Protein AF-A0AAE0TFK1-F1 (afdb_monomer)

Foldseek 3Di:
DDDDDDDDDDDDDDDDDDDDDDDDDDDDDDDDDDDDDDDDDDDPPPPVPDPPPPPCPPPQPLLNPQDQDDADAAPDPVLRVLLVVLSVLLRVLSVLLVLLVVLVVQLQVLCCVVVVNDRALLVSLVVLVLQQAQFAWDWDDPDPQAIAIDGDLVSSCVGGPDHSCSNVVSSVSLRSSRVSLSVLLVSLVVSLVSLVVVLVCLVVLLVVLVVVPDPDVSSVVSNVSSVVSSVVSVVSNVSSVVSNVVSSVVSVSSVVSNCVSPPDSD

Organism: NCBI:txid2493646

Mean predicted aligned error: 14.02 Å

Secondary structure (DSSP, 8-state):
----------------------------------------------TT--PPP--------TTTT-----PPP-SSHHHHHHHHHHHHHHHHHHHHHHHHHHHHHHHHHTTTTTTTT---HHHHHHHHHHHHTT--EEEEEEETTEEEEEE-HHHHHHH-SS-THHHHHHHHHHHHHHHHHHHHHHHHHHHHHHHHHHHHTHHHHHHHHHHTT--THHHHHHHHHHHHHHHHHHHHHHHHHHHHHHHHHHHHHHHHHHGGGSS---

pLDDT: mean 79.23, std 23.72, range [29.97, 97.44]

Nearest PDB structures (foldseek):
  3tul-assembly5_A  TM=5.688E-01  e=9.655E+00  Salmonella enterica subsp. enterica serovar Typhimurium
  6ixg-assembly2_B  TM=2.778E-01  e=2.367E+00  Homo sapiens
  5yew-assembly1_A  TM=3.277E-01  e=7.577E+00  Homo sapiens

Solvent-accessible surface area (backbone atoms only — not comparable to full-atom values): 15892 Å² total; per-residue (Å²): 134,87,80,92,84,90,85,83,89,85,89,81,88,86,88,84,82,90,79,88,84,85,81,80,91,77,90,84,84,89,83,85,86,81,89,85,82,93,79,81,89,78,83,86,75,63,87,78,74,71,69,72,79,82,73,74,69,71,81,62,50,84,70,70,71,62,69,76,67,84,68,60,78,34,88,48,65,71,62,29,48,53,48,49,55,51,35,49,56,50,33,52,48,53,51,42,51,51,49,26,54,48,26,49,46,55,37,29,59,74,34,20,79,84,40,77,71,58,50,44,66,50,58,49,38,54,54,47,52,63,37,30,28,63,18,64,49,47,58,43,76,81,50,99,60,34,54,45,70,48,66,52,72,66,49,34,58,75,33,30,69,53,64,45,65,80,45,52,52,49,50,48,26,49,42,51,23,34,46,33,41,24,51,45,64,62,44,42,61,57,54,45,52,53,49,50,54,53,58,73,39,47,71,57,56,54,49,52,53,68,68,62,72,47,66,70,68,55,36,56,50,30,49,50,26,50,55,51,40,47,52,50,50,58,51,48,44,57,44,42,55,49,52,42,54,53,41,53,52,49,49,50,53,54,52,63,31,50,47,78,37,52,93,42,83,74

Structure (mmCIF, N/CA/C/O backbone):
data_AF-A0AAE0TFK1-F1
#
_entry.id   AF-A0AAE0TFK1-F1
#
loop_
_atom_site.group_PDB
_atom_site.id
_atom_site.type_symbol
_atom_site.label_atom_id
_atom_site.label_alt_id
_atom_site.label_comp_id
_atom_site.label_asym_id
_atom_site.label_entity_id
_atom_site.label_seq_id
_atom_site.pdbx_PDB_ins_code
_atom_site.Cartn_x
_atom_site.Cartn_y
_atom_site.Cartn_z
_atom_site.occupancy
_atom_site.B_iso_or_equiv
_atom_site.auth_seq_id
_atom_site.auth_comp_id
_atom_site.auth_asym_id
_atom_site.auth_atom_id
_atom_site.pdbx_PDB_model_num
ATOM 1 N N . MET A 1 1 ? -29.729 -45.967 12.773 1.00 38.25 1 MET A N 1
ATOM 2 C CA . MET A 1 1 ? -29.702 -47.264 12.061 1.00 38.25 1 MET A CA 1
ATOM 3 C C . MET A 1 1 ? -28.718 -47.065 10.914 1.00 38.25 1 MET A C 1
ATOM 5 O O . MET A 1 1 ? -29.015 -46.256 10.053 1.00 38.25 1 MET A O 1
ATOM 9 N N . GLY A 1 2 ? -27.437 -47.431 11.036 1.00 33.88 2 GLY A N 1
ATOM 10 C CA . GLY A 1 2 ? -26.919 -48.812 11.047 1.00 33.88 2 GLY A CA 1
ATOM 11 C C . GLY A 1 2 ? -26.944 -49.340 9.602 1.00 33.88 2 GLY A C 1
ATOM 12 O O . GLY A 1 2 ? -27.994 -49.252 8.986 1.00 33.88 2 GLY A O 1
ATOM 13 N N . ASN A 1 3 ? -25.899 -49.874 8.972 1.00 37.75 3 ASN A N 1
ATOM 14 C CA . ASN A 1 3 ? -24.582 -50.321 9.415 1.00 37.75 3 ASN A CA 1
ATOM 15 C C . ASN A 1 3 ? -23.734 -50.616 8.144 1.00 37.75 3 ASN A C 1
ATOM 17 O O . ASN A 1 3 ? -24.267 -51.158 7.185 1.00 37.75 3 ASN A O 1
ATOM 21 N N . THR A 1 4 ? -22.450 -50.235 8.159 1.00 38.69 4 THR A N 1
ATOM 22 C CA . THR A 1 4 ? -21.237 -51.043 7.845 1.00 38.69 4 THR A CA 1
ATOM 23 C C . THR A 1 4 ? -21.201 -52.092 6.714 1.00 38.69 4 THR A C 1
ATOM 25 O O . THR A 1 4 ? -22.021 -53.002 6.691 1.00 38.69 4 THR A O 1
ATOM 28 N N . CYS A 1 5 ? -20.107 -52.075 5.927 1.00 35.56 5 CYS A N 1
ATOM 29 C CA . CYS A 1 5 ? -19.027 -53.102 5.839 1.00 35.56 5 CYS A CA 1
ATOM 30 C C . CYS A 1 5 ? -18.206 -52.860 4.546 1.00 35.56 5 CYS A C 1
ATOM 32 O O . CYS A 1 5 ? -18.789 -52.728 3.479 1.00 35.56 5 CYS A O 1
ATOM 34 N N . CYS A 1 6 ? -16.900 -52.563 4.573 1.00 34.06 6 CYS A N 1
ATOM 35 C CA . CYS A 1 6 ? -15.733 -53.372 4.971 1.00 34.06 6 CYS A CA 1
ATOM 36 C C . CYS A 1 6 ? -15.408 -54.506 3.975 1.00 34.06 6 CYS A C 1
ATOM 38 O O . CYS A 1 6 ? -16.242 -55.370 3.730 1.00 34.06 6 CYS A O 1
ATOM 40 N N . GLY A 1 7 ? -14.178 -54.496 3.444 1.00 30.52 7 GLY A N 1
ATOM 41 C CA . GLY A 1 7 ? -13.640 -55.517 2.542 1.00 30.52 7 GLY A CA 1
ATOM 42 C C . GLY A 1 7 ? -12.218 -55.193 2.074 1.00 30.52 7 GLY A C 1
ATOM 43 O O . GLY A 1 7 ? -12.017 -54.767 0.943 1.00 30.52 7 GLY A O 1
ATOM 44 N N . CYS A 1 8 ? -11.248 -55.348 2.978 1.00 33.56 8 CYS A N 1
ATOM 45 C CA . CYS A 1 8 ? -9.808 -55.342 2.707 1.00 33.56 8 CYS A CA 1
ATOM 46 C C . CYS A 1 8 ? -9.316 -56.691 2.130 1.00 33.56 8 CYS A C 1
ATOM 48 O O . CYS A 1 8 ? -10.002 -57.699 2.289 1.00 33.56 8 CYS A O 1
ATOM 50 N N . LEU A 1 9 ? -8.039 -56.681 1.691 1.00 35.16 9 LEU A N 1
ATOM 51 C CA . LEU A 1 9 ? -7.057 -57.790 1.555 1.00 35.16 9 LEU A CA 1
ATOM 52 C C . LEU A 1 9 ? -6.963 -58.449 0.154 1.00 35.16 9 LEU A C 1
ATOM 54 O O . LEU A 1 9 ? -7.991 -58.684 -0.458 1.00 35.16 9 LEU A O 1
ATOM 58 N N . ILE A 1 10 ? -5.814 -58.835 -0.436 1.00 35.31 10 ILE A N 1
ATOM 59 C CA . ILE A 1 10 ? -4.364 -58.890 -0.109 1.00 35.31 10 ILE A CA 1
ATOM 60 C C . ILE A 1 10 ? -3.603 -59.289 -1.413 1.00 35.31 10 ILE A C 1
ATOM 62 O O . ILE A 1 10 ? -4.163 -60.034 -2.211 1.00 35.31 10 ILE A O 1
ATOM 66 N N . GLY A 1 11 ? -2.311 -58.918 -1.537 1.00 29.97 11 GLY A N 1
ATOM 67 C CA . GLY A 1 11 ? -1.252 -59.656 -2.281 1.00 29.97 11 GLY A CA 1
ATOM 68 C C . GLY A 1 11 ? -0.776 -59.007 -3.598 1.00 29.97 11 GLY A C 1
ATOM 69 O O . GLY A 1 11 ? -1.609 -58.557 -4.366 1.00 29.97 11 GLY A O 1
ATOM 70 N N . GLU A 1 12 ? 0.510 -58.887 -3.955 1.00 33.66 12 GLU A N 1
ATOM 71 C CA . GLU A 1 12 ? 1.764 -59.459 -3.444 1.00 33.66 12 GLU A CA 1
ATOM 72 C C . GLU A 1 12 ? 2.986 -58.545 -3.717 1.00 33.66 12 GLU A C 1
ATOM 74 O O . GLU A 1 12 ? 2.969 -57.654 -4.559 1.00 33.66 12 GLU A O 1
ATOM 79 N N . LYS A 1 13 ? 4.015 -58.830 -2.914 1.00 33.25 13 LYS A N 1
ATOM 80 C CA . LYS A 1 13 ? 5.445 -58.480 -2.887 1.00 33.25 13 LYS A CA 1
ATOM 81 C C . LYS A 1 13 ? 6.114 -58.022 -4.194 1.00 33.25 13 LYS A C 1
ATOM 83 O O . LYS A 1 13 ? 5.992 -58.691 -5.204 1.00 33.25 13 LYS A O 1
ATOM 88 N N . ASP A 1 14 ? 7.004 -57.033 -4.064 1.00 32.94 14 ASP A N 1
ATOM 89 C CA . ASP A 1 14 ? 8.417 -57.227 -4.418 1.00 32.94 14 ASP A CA 1
ATOM 90 C C . ASP A 1 14 ? 9.341 -56.325 -3.588 1.00 32.94 14 ASP A C 1
ATOM 92 O O . ASP A 1 14 ? 9.108 -55.136 -3.373 1.00 32.94 14 ASP A O 1
ATOM 96 N N . SER A 1 15 ? 10.379 -56.963 -3.059 1.00 31.20 15 SER A N 1
ATOM 97 C CA . SER A 1 15 ? 11.411 -56.443 -2.172 1.00 31.20 15 SER A CA 1
ATOM 98 C C . SER A 1 15 ? 12.643 -56.019 -2.970 1.00 31.20 15 SER A C 1
ATOM 100 O O . SER A 1 15 ? 13.222 -56.861 -3.651 1.00 31.20 15 SER A O 1
ATOM 102 N N . TYR A 1 16 ? 13.115 -54.781 -2.800 1.00 33.25 16 TYR A N 1
ATOM 103 C CA . TYR A 1 16 ? 14.479 -54.401 -3.177 1.00 33.25 16 TYR A CA 1
ATOM 104 C C . TYR A 1 16 ? 15.205 -53.722 -2.017 1.00 33.25 16 TYR A C 1
ATOM 106 O O . TYR A 1 16 ? 14.694 -52.824 -1.348 1.00 33.25 16 TYR A O 1
ATOM 114 N N . SER A 1 17 ? 16.391 -54.261 -1.763 1.00 32.16 17 SER A N 1
ATOM 115 C CA . SER A 1 17 ? 17.302 -54.025 -0.655 1.00 32.16 17 SER A CA 1
ATOM 116 C C . SER A 1 17 ? 17.994 -52.664 -0.705 1.00 32.16 17 SER A C 1
ATOM 118 O O . SER A 1 17 ? 18.359 -52.166 -1.766 1.00 32.16 17 SER A O 1
ATOM 120 N N . TYR A 1 18 ? 18.241 -52.127 0.488 1.00 30.52 18 TYR A N 1
ATOM 121 C CA . TYR A 1 18 ? 19.120 -50.997 0.769 1.00 30.52 18 TYR A CA 1
ATOM 122 C C . TYR A 1 18 ? 20.568 -51.265 0.328 1.00 30.52 18 TYR A C 1
ATOM 124 O O . TYR A 1 18 ? 21.169 -52.235 0.782 1.00 30.52 18 TYR A O 1
ATOM 132 N N . GLU A 1 19 ? 21.170 -50.325 -0.403 1.00 32.78 19 GLU A N 1
ATOM 133 C CA . GLU A 1 19 ? 22.614 -50.081 -0.337 1.00 32.78 19 GLU A CA 1
ATOM 134 C C . GLU A 1 19 ? 22.885 -48.607 -0.016 1.00 32.78 19 GLU A C 1
ATOM 136 O O . GLU A 1 19 ? 22.539 -47.682 -0.750 1.00 32.78 19 GLU A O 1
ATOM 141 N N . SER A 1 20 ? 23.497 -48.413 1.149 1.00 33.62 20 SER A N 1
ATOM 142 C CA . SER A 1 20 ? 23.974 -47.151 1.698 1.00 33.62 20 SER A CA 1
ATOM 143 C C . SER A 1 20 ? 25.370 -46.860 1.144 1.00 33.62 20 SER A C 1
ATOM 145 O O . SER A 1 20 ? 26.346 -47.442 1.611 1.00 33.62 20 SER A O 1
ATOM 147 N N . ASN A 1 21 ? 25.485 -45.920 0.204 1.00 33.50 21 ASN A N 1
ATOM 148 C CA . ASN A 1 21 ? 26.772 -45.365 -0.223 1.00 33.50 21 ASN A CA 1
ATOM 149 C C . ASN A 1 21 ? 26.928 -43.920 0.269 1.00 33.50 21 ASN A C 1
ATOM 151 O O . ASN A 1 21 ? 26.785 -42.953 -0.476 1.00 33.50 21 ASN A O 1
ATOM 155 N N . SER A 1 22 ? 27.256 -43.782 1.553 1.00 36.72 22 SER A N 1
ATOM 156 C CA . SER A 1 22 ? 27.794 -42.559 2.146 1.00 36.72 22 SER A CA 1
ATOM 157 C C . SER A 1 22 ? 29.318 -42.533 1.972 1.00 36.72 22 SER A C 1
ATOM 159 O O . SER A 1 22 ? 30.037 -43.236 2.682 1.00 36.72 22 SER A O 1
ATOM 161 N N . ARG A 1 23 ? 29.833 -41.721 1.042 1.00 36.44 23 ARG A N 1
ATOM 162 C CA . ARG A 1 23 ? 31.264 -41.377 0.968 1.00 36.44 23 ARG A CA 1
ATOM 163 C C . ARG A 1 23 ? 31.456 -39.880 1.192 1.00 36.44 23 ARG A C 1
ATOM 165 O O . ARG A 1 23 ? 31.498 -39.089 0.258 1.00 36.44 23 ARG A O 1
ATOM 172 N N . THR A 1 24 ? 31.577 -39.512 2.460 1.00 43.12 24 THR A N 1
ATOM 173 C CA . THR A 1 24 ? 32.273 -38.310 2.932 1.00 43.12 24 THR A CA 1
ATOM 174 C C . THR A 1 24 ? 33.788 -38.529 2.799 1.00 43.12 24 THR A C 1
ATOM 176 O O . THR A 1 24 ? 34.272 -39.578 3.226 1.00 43.12 24 THR A O 1
ATOM 179 N N . PRO A 1 25 ? 34.576 -37.583 2.255 1.00 42.00 25 PRO A N 1
ATOM 180 C CA . PRO A 1 25 ? 36.027 -37.671 2.311 1.00 42.00 25 PRO A CA 1
ATOM 181 C C . PRO A 1 25 ? 36.521 -37.085 3.639 1.00 42.00 25 PRO A C 1
ATOM 183 O O . PRO A 1 25 ? 36.494 -35.872 3.844 1.00 42.00 25 PRO A O 1
ATOM 186 N N . LEU A 1 26 ? 36.961 -37.960 4.545 1.00 40.41 26 LEU A N 1
ATOM 187 C CA . LEU A 1 26 ? 37.777 -37.600 5.704 1.00 40.41 26 LEU A CA 1
ATOM 188 C C . LEU A 1 26 ? 39.256 -37.862 5.400 1.00 40.41 26 LEU A C 1
ATOM 190 O O . LEU A 1 26 ? 39.624 -38.862 4.790 1.00 40.41 26 LEU A O 1
ATOM 194 N N . LEU A 1 27 ? 40.065 -36.900 5.834 1.00 40.62 27 LEU A N 1
ATOM 195 C CA . LEU A 1 27 ? 41.517 -36.799 5.739 1.00 40.62 27 LEU A CA 1
ATOM 196 C C . LEU A 1 27 ? 42.253 -37.938 6.472 1.00 40.62 27 LEU A C 1
ATOM 198 O O . LEU A 1 27 ? 41.909 -38.274 7.602 1.00 40.62 27 LEU A O 1
ATOM 202 N N . GLY A 1 28 ? 43.328 -38.431 5.850 1.00 32.41 28 GLY A N 1
ATOM 203 C CA . GLY A 1 28 ? 44.357 -39.323 6.410 1.00 32.41 28 GLY A CA 1
ATOM 204 C C . GLY A 1 28 ? 44.990 -40.149 5.277 1.00 32.41 28 GLY A C 1
ATOM 205 O O . GLY A 1 28 ? 44.265 -40.635 4.422 1.00 32.41 28 GLY A O 1
ATOM 206 N N . SER A 1 29 ? 46.301 -40.339 5.129 1.00 35.97 29 SER A N 1
ATOM 207 C CA . SER A 1 29 ? 47.405 -40.261 6.091 1.00 35.97 29 SER A CA 1
ATOM 208 C C . SER A 1 29 ? 48.752 -40.065 5.329 1.00 35.97 29 SER A C 1
ATOM 210 O O . SER A 1 29 ? 48.727 -39.537 4.219 1.00 35.97 29 SER A O 1
ATOM 212 N N . PRO A 1 30 ? 49.938 -40.361 5.900 1.00 42.31 30 PRO A N 1
ATOM 213 C CA . PRO A 1 30 ? 51.063 -39.435 5.996 1.00 42.31 30 PRO A CA 1
ATOM 214 C C . PRO A 1 30 ? 52.137 -39.688 4.924 1.00 42.31 30 PRO A C 1
ATOM 216 O O . PRO A 1 30 ? 52.302 -40.804 4.439 1.00 42.31 30 PRO A O 1
ATOM 219 N N . VAL A 1 31 ? 52.930 -38.666 4.601 1.00 37.28 31 VAL A N 1
ATOM 220 C CA . VAL A 1 31 ? 54.153 -38.833 3.802 1.00 37.28 31 VAL A CA 1
ATOM 221 C C . VAL A 1 31 ? 55.368 -38.464 4.648 1.00 37.28 31 VAL A C 1
ATOM 223 O O . VAL A 1 31 ? 55.347 -37.526 5.442 1.00 37.28 31 VAL A O 1
ATOM 226 N N . SER A 1 32 ? 56.383 -39.301 4.490 1.00 35.59 32 SER A N 1
ATOM 227 C CA . SER A 1 32 ? 57.600 -39.497 5.263 1.00 35.59 32 SER A CA 1
ATOM 228 C C . SER A 1 32 ? 58.583 -38.319 5.240 1.00 35.59 32 SER A C 1
ATOM 230 O O . SER A 1 32 ? 58.708 -37.598 4.254 1.00 35.59 32 SER A O 1
ATOM 232 N N . ILE A 1 33 ? 59.326 -38.201 6.343 1.00 38.56 33 ILE A N 1
ATOM 233 C CA . ILE A 1 33 ? 60.442 -37.278 6.606 1.00 38.56 33 ILE A CA 1
ATOM 234 C C . ILE A 1 33 ? 61.706 -37.729 5.841 1.00 38.56 33 ILE A C 1
ATOM 236 O O . ILE A 1 33 ? 61.921 -38.933 5.682 1.00 38.56 33 ILE A O 1
ATOM 240 N N . PRO A 1 34 ? 62.580 -36.787 5.441 1.00 36.59 34 PRO A N 1
ATOM 241 C CA . PRO A 1 34 ? 63.963 -36.849 5.925 1.00 36.59 34 PRO A CA 1
ATOM 242 C C . PRO A 1 34 ? 64.428 -35.537 6.587 1.00 36.59 34 PRO A C 1
ATOM 244 O O . PRO A 1 34 ? 64.042 -34.437 6.193 1.00 36.59 34 PRO A O 1
ATOM 247 N N . GLU A 1 35 ? 65.267 -35.702 7.612 1.00 36.47 35 GLU A N 1
ATOM 248 C CA . GLU A 1 35 ? 66.050 -34.693 8.345 1.00 36.47 35 GLU A CA 1
ATOM 249 C C . GLU A 1 35 ? 66.916 -33.852 7.373 1.00 36.47 35 GLU A C 1
ATOM 251 O O . GLU A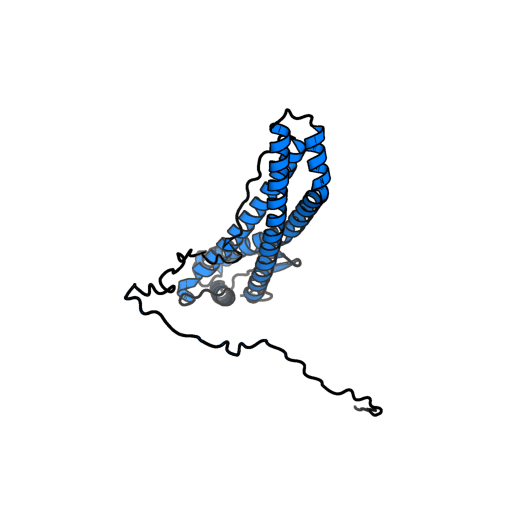 1 35 ? 67.199 -34.280 6.262 1.00 36.47 35 GLU A O 1
ATOM 256 N N . SER A 1 36 ? 67.452 -32.665 7.649 1.00 34.06 36 SER A N 1
ATOM 257 C CA . SER A 1 36 ? 67.767 -31.933 8.872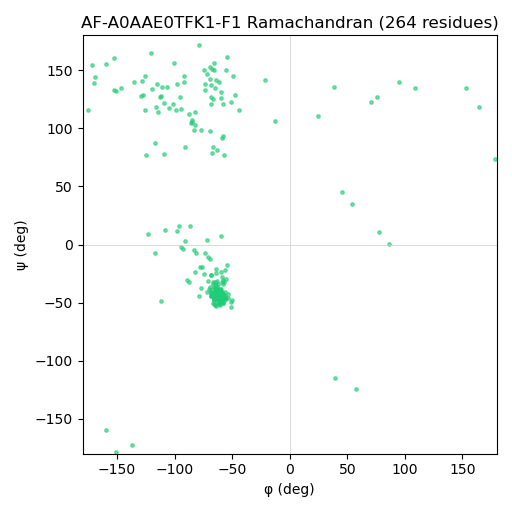 1.00 34.06 36 SER A CA 1
ATOM 258 C C . SER A 1 36 ? 68.120 -30.499 8.442 1.00 34.06 36 SER A C 1
ATOM 260 O O . SER A 1 36 ? 68.771 -30.339 7.408 1.00 34.06 36 SER A O 1
ATOM 262 N N . ARG A 1 37 ? 67.760 -29.469 9.221 1.00 34.09 37 ARG A N 1
ATOM 263 C CA . ARG A 1 37 ? 68.549 -28.229 9.403 1.00 34.09 37 ARG A CA 1
ATOM 264 C C . ARG A 1 37 ? 67.883 -27.329 10.443 1.00 34.09 37 ARG A C 1
ATOM 266 O O . ARG A 1 37 ? 66.777 -26.837 10.258 1.00 34.09 37 ARG A O 1
ATOM 273 N N . VAL A 1 38 ? 68.605 -27.133 11.539 1.00 37.88 38 VAL A N 1
ATOM 274 C CA . VAL A 1 38 ? 68.324 -26.168 12.601 1.00 37.88 38 VAL A CA 1
ATOM 275 C C . VAL A 1 38 ? 68.478 -24.753 12.042 1.00 37.88 38 VAL A C 1
ATOM 277 O O . VAL A 1 38 ? 69.543 -24.408 11.534 1.00 37.88 38 VAL A O 1
ATOM 280 N N . ALA A 1 39 ? 67.436 -23.933 12.175 1.00 34.56 39 ALA A N 1
ATOM 281 C CA . ALA A 1 39 ? 67.537 -22.480 12.152 1.00 34.56 39 ALA A CA 1
ATOM 282 C C . ALA A 1 39 ? 66.482 -21.884 13.096 1.00 34.56 39 ALA A C 1
ATOM 284 O O . ALA A 1 39 ? 65.344 -22.337 13.179 1.00 34.56 39 ALA A O 1
ATOM 285 N N . THR A 1 40 ? 66.958 -20.924 13.867 1.00 39.03 40 THR A N 1
ATOM 286 C CA . THR A 1 40 ? 66.409 -20.255 15.044 1.00 39.03 40 THR A CA 1
ATOM 287 C C . THR A 1 40 ? 65.183 -19.381 14.785 1.00 39.03 40 THR A C 1
ATOM 289 O O . THR A 1 40 ? 65.077 -18.793 13.719 1.00 39.03 40 THR A O 1
ATOM 292 N N . ASN A 1 41 ? 64.343 -19.263 15.825 1.00 42.25 41 ASN A N 1
ATOM 293 C CA . ASN A 1 41 ? 63.411 -18.173 16.152 1.00 42.25 41 ASN A CA 1
ATOM 294 C C . ASN A 1 41 ? 62.918 -17.294 14.997 1.00 42.25 41 ASN A C 1
ATOM 296 O O . ASN A 1 41 ? 63.633 -16.391 14.584 1.00 42.25 41 ASN A O 1
ATOM 300 N N . ASP A 1 42 ? 61.632 -17.419 14.661 1.00 36.00 42 ASP A N 1
ATOM 301 C CA . ASP A 1 42 ? 60.828 -16.237 14.368 1.00 36.00 42 ASP A CA 1
ATOM 302 C C . ASP A 1 42 ? 59.336 -16.459 14.650 1.00 36.00 42 ASP A C 1
ATOM 304 O O . ASP A 1 42 ? 58.730 -17.477 14.320 1.00 36.00 42 ASP A O 1
ATOM 308 N N . ASN A 1 43 ? 58.785 -15.465 15.338 1.00 40.75 43 ASN A N 1
ATOM 309 C CA . ASN A 1 43 ? 57.391 -15.186 15.662 1.00 40.75 43 ASN A CA 1
ATOM 310 C C . ASN A 1 43 ? 56.319 -15.996 14.904 1.00 40.75 43 ASN A C 1
ATOM 312 O O . ASN A 1 43 ? 55.932 -15.662 13.783 1.00 40.75 43 ASN A O 1
A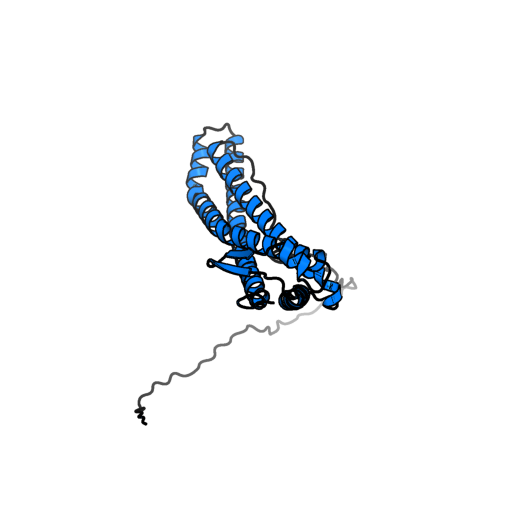TOM 316 N N . PHE A 1 44 ? 55.688 -16.947 15.602 1.00 37.50 44 PHE A N 1
ATOM 317 C CA . PHE A 1 44 ? 54.361 -17.449 15.240 1.00 37.50 44 PHE A CA 1
ATOM 318 C C . PHE A 1 44 ? 53.312 -16.335 15.422 1.00 37.50 44 PHE A C 1
ATOM 320 O O . PHE A 1 44 ? 52.619 -16.249 16.439 1.00 37.50 44 PHE A O 1
ATOM 327 N N . SER A 1 45 ? 53.168 -15.474 14.413 1.00 44.75 45 SER A N 1
ATOM 328 C CA . SER A 1 45 ? 51.968 -14.654 14.249 1.00 44.75 45 SER A CA 1
ATOM 329 C C . SER A 1 45 ? 50.807 -15.568 13.875 1.00 44.75 45 SER A C 1
ATOM 331 O O . SER A 1 45 ? 50.633 -15.974 12.731 1.00 44.75 45 SER A O 1
ATOM 333 N N . SER A 1 46 ? 50.017 -15.923 14.885 1.00 44.75 46 SER A N 1
ATOM 334 C CA . SER A 1 46 ? 48.750 -16.628 14.729 1.00 44.75 46 SER A CA 1
ATOM 335 C C . SER A 1 46 ? 47.862 -15.926 13.696 1.00 44.75 46 SER A C 1
ATOM 337 O O . SER A 1 46 ? 47.462 -14.775 13.887 1.00 44.75 46 SER A O 1
ATOM 339 N N . ALA A 1 47 ? 47.466 -16.663 12.653 1.00 43.62 47 ALA A N 1
ATOM 340 C CA . ALA A 1 47 ? 46.466 -16.283 11.649 1.00 43.62 47 ALA A CA 1
ATOM 341 C C . ALA A 1 47 ? 45.059 -15.994 12.234 1.00 43.62 47 ALA A C 1
ATOM 343 O O . ALA A 1 47 ? 44.103 -15.786 11.496 1.00 43.62 47 ALA A O 1
ATOM 344 N N . ARG A 1 48 ? 44.914 -15.957 13.567 1.00 47.19 48 ARG A N 1
ATOM 345 C CA . ARG A 1 48 ? 43.681 -15.614 14.290 1.00 47.19 48 ARG A CA 1
ATOM 346 C C . ARG A 1 48 ? 43.545 -14.124 14.629 1.00 47.19 48 ARG A C 1
ATOM 348 O O . ARG A 1 48 ? 42.589 -13.760 15.304 1.00 47.19 48 ARG A O 1
ATOM 355 N N . ARG A 1 49 ? 44.480 -13.259 14.209 1.00 49.91 49 ARG A N 1
ATOM 356 C CA . ARG A 1 49 ? 44.401 -11.802 14.463 1.00 49.91 49 ARG A CA 1
ATOM 357 C C . ARG A 1 49 ? 43.737 -10.981 13.358 1.00 49.91 49 ARG A C 1
ATOM 359 O O . ARG A 1 49 ? 43.495 -9.801 13.574 1.00 49.91 49 ARG A O 1
ATOM 366 N N . TYR A 1 50 ? 43.362 -11.590 12.237 1.00 44.06 50 TYR A N 1
ATOM 367 C CA . TYR A 1 50 ? 42.445 -10.956 11.294 1.00 44.06 50 TYR A CA 1
ATOM 368 C C . TYR A 1 50 ? 41.012 -11.350 11.662 1.00 44.06 50 TYR A C 1
ATOM 370 O O . TYR A 1 50 ? 40.450 -12.301 11.124 1.00 44.06 50 TYR A O 1
ATOM 378 N N . ARG A 1 51 ? 40.410 -10.624 12.613 1.00 46.59 51 ARG A N 1
ATOM 379 C CA . ARG A 1 51 ? 38.959 -10.433 12.548 1.00 46.59 51 ARG A CA 1
ATOM 380 C C . ARG A 1 51 ? 38.743 -9.544 11.321 1.00 46.59 51 ARG A C 1
ATOM 382 O O . ARG A 1 51 ? 39.309 -8.449 11.303 1.00 46.59 51 ARG A O 1
ATOM 389 N N . PRO A 1 52 ? 37.983 -9.980 10.302 1.00 45.94 52 PRO A N 1
ATOM 390 C CA . PRO A 1 52 ? 37.416 -9.030 9.356 1.00 45.94 52 PRO A CA 1
ATOM 391 C C . PRO A 1 52 ? 36.749 -7.919 10.175 1.00 45.94 52 PRO A C 1
ATOM 393 O O . PRO A 1 52 ? 36.225 -8.229 11.256 1.00 45.94 52 PRO A O 1
ATOM 396 N N . PRO A 1 53 ? 36.769 -6.653 9.726 1.00 46.44 53 PRO A N 1
ATOM 397 C CA . PRO A 1 53 ? 35.905 -5.656 10.331 1.00 46.44 53 PRO A CA 1
ATOM 398 C C . PRO A 1 53 ? 34.516 -6.285 10.407 1.00 46.44 53 PRO A C 1
ATOM 400 O O . PRO A 1 53 ? 34.048 -6.867 9.424 1.00 46.44 53 PRO A O 1
ATOM 403 N N . GLU A 1 54 ? 33.899 -6.256 11.586 1.00 45.03 54 GLU A N 1
ATOM 404 C CA . GLU A 1 54 ? 32.463 -6.461 11.679 1.00 45.03 54 GLU A CA 1
ATOM 405 C C . GLU A 1 54 ? 31.839 -5.297 10.909 1.00 45.03 54 GLU A C 1
ATOM 407 O O . GLU A 1 54 ? 31.432 -4.292 11.489 1.00 45.03 54 GLU A O 1
ATOM 412 N N . ASP A 1 55 ? 31.785 -5.424 9.582 1.00 42.28 55 ASP A N 1
ATOM 413 C CA . ASP A 1 55 ? 30.749 -4.800 8.796 1.00 42.28 55 ASP A CA 1
ATOM 414 C C . ASP A 1 55 ? 29.478 -5.387 9.382 1.00 42.28 55 ASP A C 1
ATOM 416 O O . ASP A 1 55 ? 29.020 -6.476 9.018 1.00 42.28 55 ASP A O 1
ATOM 420 N N . ARG A 1 56 ? 28.947 -4.670 10.372 1.00 39.28 56 ARG A N 1
ATOM 421 C CA . ARG A 1 56 ? 27.550 -4.703 10.748 1.00 39.28 56 ARG A CA 1
ATOM 422 C C . ARG A 1 56 ? 26.792 -4.334 9.480 1.00 39.28 56 ARG A C 1
ATOM 424 O O . ARG A 1 56 ? 26.318 -3.215 9.329 1.00 39.28 56 ARG A O 1
ATOM 431 N N . LYS A 1 57 ? 26.676 -5.287 8.556 1.00 40.75 57 LYS A N 1
ATOM 432 C CA . LYS A 1 57 ? 25.509 -5.390 7.707 1.00 40.75 57 LYS A CA 1
ATOM 433 C C . LYS A 1 57 ? 24.389 -5.527 8.716 1.00 40.75 57 LYS A C 1
ATOM 435 O O . LYS A 1 57 ? 24.177 -6.606 9.267 1.00 40.75 57 LYS A O 1
ATOM 440 N N . GLN A 1 58 ? 23.798 -4.388 9.076 1.00 39.47 58 GLN A N 1
ATOM 441 C CA . GLN A 1 58 ? 22.496 -4.361 9.703 1.00 39.47 58 GLN A CA 1
ATOM 442 C C . GLN A 1 58 ? 21.683 -5.355 8.891 1.00 39.47 58 GLN A C 1
ATOM 444 O O . GLN A 1 58 ? 21.573 -5.229 7.671 1.00 39.47 58 GLN A O 1
ATOM 449 N N . PHE A 1 59 ? 21.262 -6.434 9.544 1.00 35.53 59 PHE A N 1
ATOM 450 C CA . PHE A 1 59 ? 20.287 -7.331 8.966 1.00 35.53 59 PHE A CA 1
ATOM 451 C C . PHE A 1 59 ? 18.999 -6.516 8.908 1.00 35.53 59 PHE A C 1
ATOM 453 O O . PHE A 1 59 ? 18.169 -6.606 9.806 1.00 35.53 59 PHE A O 1
ATOM 460 N N . GLU A 1 60 ? 18.895 -5.645 7.906 1.00 45.00 60 GLU A N 1
ATOM 461 C CA . GLU A 1 60 ? 17.655 -4.979 7.568 1.00 45.00 60 GLU A CA 1
ATOM 462 C C . GLU A 1 60 ? 16.673 -6.099 7.273 1.00 45.00 60 GLU A C 1
ATOM 464 O O . GLU A 1 60 ? 16.905 -6.978 6.429 1.00 45.00 60 GLU A O 1
ATOM 469 N N . SER A 1 61 ? 15.591 -6.120 8.039 1.00 56.75 61 SER A N 1
ATOM 470 C CA . SER A 1 61 ? 14.483 -6.999 7.717 1.00 56.75 61 SER A CA 1
ATOM 471 C C . SER A 1 61 ? 14.044 -6.697 6.281 1.00 56.75 61 SER A C 1
ATOM 473 O O . SER A 1 61 ? 14.146 -5.566 5.806 1.00 56.75 61 SER A O 1
ATOM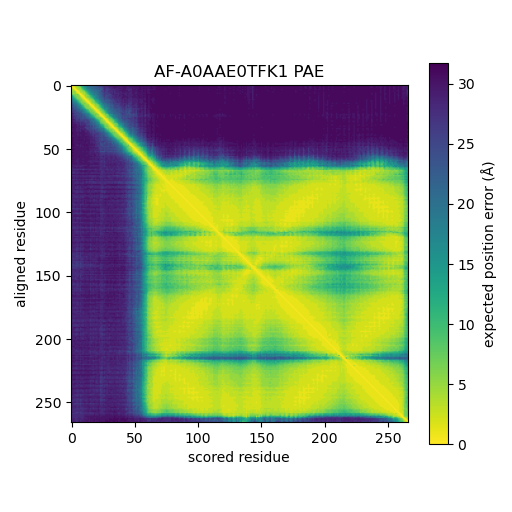 475 N N . SER A 1 62 ? 13.517 -7.688 5.564 1.00 61.28 62 SER A N 1
ATOM 476 C CA . SER A 1 62 ? 13.077 -7.518 4.167 1.00 61.28 62 SER A CA 1
ATOM 477 C C . SER A 1 62 ? 12.073 -6.364 3.977 1.00 61.28 62 SER A C 1
ATOM 479 O O . SER A 1 62 ? 11.865 -5.915 2.856 1.00 61.28 62 SER A O 1
ATOM 481 N N . LEU A 1 63 ? 11.446 -5.899 5.068 1.00 61.12 63 LEU A N 1
ATOM 482 C CA . LEU A 1 63 ? 10.583 -4.720 5.130 1.00 61.12 63 LEU A CA 1
ATOM 483 C C . LEU A 1 63 ? 11.325 -3.382 5.149 1.00 61.12 63 LEU A C 1
ATOM 485 O O . LEU A 1 63 ? 10.794 -2.409 4.625 1.00 61.12 63 LEU A O 1
ATOM 489 N N . GLU A 1 64 ? 12.467 -3.301 5.828 1.00 61.22 64 GLU A N 1
ATOM 490 C CA . GLU A 1 64 ? 13.251 -2.064 5.971 1.00 61.22 64 GLU A CA 1
ATOM 491 C C . GLU A 1 64 ? 13.992 -1.726 4.676 1.00 61.22 64 GLU A C 1
ATOM 493 O O . GLU A 1 64 ? 14.186 -0.556 4.368 1.00 61.22 64 GLU A O 1
ATOM 498 N N . ALA A 1 65 ? 14.273 -2.741 3.857 1.00 68.94 65 ALA A N 1
ATOM 499 C CA . ALA A 1 65 ? 14.865 -2.584 2.532 1.00 68.94 65 ALA A CA 1
ATOM 500 C C . ALA A 1 65 ? 13.893 -2.023 1.466 1.00 68.94 65 ALA A C 1
ATOM 502 O O . ALA A 1 65 ? 14.302 -1.760 0.331 1.00 68.94 65 ALA A O 1
ATOM 503 N N . VAL A 1 66 ? 12.598 -1.867 1.778 1.00 84.00 66 VAL A N 1
ATOM 504 C CA . VAL A 1 66 ? 11.611 -1.319 0.835 1.00 84.00 66 VAL A CA 1
ATOM 505 C C . VAL A 1 66 ? 11.671 0.203 0.867 1.00 84.00 66 VAL A C 1
ATOM 507 O O . VAL A 1 66 ? 11.067 0.850 1.720 1.00 84.00 66 VAL A O 1
ATOM 510 N N . THR A 1 67 ? 12.373 0.773 -0.105 1.00 86.62 67 THR A N 1
ATOM 511 C CA . THR A 1 67 ? 12.539 2.220 -0.260 1.00 86.62 67 THR A CA 1
ATOM 512 C C . THR A 1 67 ? 12.000 2.711 -1.598 1.00 86.62 67 THR A C 1
ATOM 514 O O . THR A 1 67 ? 11.709 1.923 -2.510 1.00 86.62 67 THR A O 1
ATOM 517 N N . THR A 1 68 ? 11.826 4.030 -1.693 1.00 90.81 68 THR A N 1
ATOM 518 C CA . THR A 1 68 ? 11.530 4.720 -2.949 1.00 90.81 68 THR A CA 1
ATOM 519 C C . THR A 1 68 ? 12.714 4.617 -3.906 1.00 90.81 68 THR A C 1
ATOM 521 O O . THR A 1 68 ? 13.858 4.396 -3.506 1.00 90.81 68 THR A O 1
ATOM 524 N N . ILE A 1 69 ? 12.439 4.745 -5.201 1.00 90.12 69 ILE A N 1
ATOM 525 C CA . ILE A 1 69 ? 13.444 4.614 -6.251 1.00 90.12 69 ILE A CA 1
ATOM 526 C C . ILE A 1 69 ? 13.395 5.823 -7.176 1.00 90.12 69 ILE A C 1
ATOM 528 O O . ILE A 1 69 ? 12.329 6.287 -7.579 1.00 90.12 69 ILE A O 1
ATOM 532 N N . GLU A 1 70 ? 14.582 6.262 -7.581 1.00 92.00 70 GLU A N 1
ATOM 533 C CA . GLU A 1 70 ? 14.785 7.225 -8.656 1.00 92.00 70 GLU A CA 1
ATOM 534 C C . GLU A 1 70 ? 15.329 6.518 -9.899 1.00 92.00 70 GLU A C 1
ATOM 536 O O . GLU A 1 70 ? 16.235 5.679 -9.818 1.00 92.00 70 GLU A O 1
ATOM 541 N N . THR A 1 71 ? 14.793 6.844 -11.071 1.00 92.69 71 THR A N 1
ATOM 542 C CA . THR A 1 71 ? 15.273 6.325 -12.359 1.00 92.69 71 THR A CA 1
ATOM 543 C C . THR A 1 71 ? 16.313 7.254 -12.963 1.00 92.69 71 THR A C 1
ATOM 545 O O . THR A 1 71 ? 16.218 8.473 -12.846 1.00 92.69 71 THR A O 1
ATOM 548 N N . LEU A 1 72 ? 17.298 6.682 -13.651 1.00 93.62 72 LEU A N 1
ATOM 549 C CA . LEU A 1 72 ? 18.243 7.465 -14.440 1.00 93.62 72 LEU A CA 1
ATOM 550 C C . LEU A 1 72 ? 17.532 8.060 -15.657 1.00 93.62 72 LEU A C 1
ATOM 552 O O . LEU A 1 72 ? 16.692 7.394 -16.264 1.00 93.62 72 LEU A O 1
ATOM 556 N N . SER A 1 73 ? 17.901 9.289 -16.014 1.00 93.12 73 SER A N 1
ATOM 557 C CA . SER A 1 73 ? 17.368 9.969 -17.195 1.00 93.12 73 SER A CA 1
ATOM 558 C C . SER A 1 73 ? 17.788 9.245 -18.473 1.00 93.12 73 SER A C 1
ATOM 560 O O . SER A 1 73 ? 18.959 8.887 -18.635 1.00 93.12 73 SER A O 1
ATOM 562 N N . VAL A 1 74 ? 16.841 9.046 -19.385 1.00 93.25 74 VAL A N 1
ATOM 563 C CA . VAL A 1 74 ? 17.076 8.424 -20.692 1.00 93.25 74 VAL A CA 1
ATOM 564 C C . VAL A 1 74 ? 16.904 9.483 -21.794 1.00 93.25 74 VAL A C 1
ATOM 566 O O . VAL A 1 74 ? 15.945 10.247 -21.773 1.00 93.25 74 VAL A O 1
ATOM 569 N N . PRO A 1 75 ? 17.800 9.555 -22.796 1.00 89.62 75 PRO A N 1
ATOM 570 C CA . PRO A 1 75 ? 17.759 10.604 -23.823 1.00 89.62 75 PRO A CA 1
ATOM 571 C C . PRO A 1 75 ? 16.575 10.502 -24.801 1.00 89.62 75 PRO A C 1
ATOM 573 O O . PRO A 1 75 ? 16.317 11.444 -25.544 1.00 89.62 75 PRO A O 1
ATOM 576 N N . VAL A 1 76 ? 15.850 9.379 -24.810 1.00 93.12 76 VAL A N 1
ATOM 577 C CA . VAL A 1 76 ? 14.632 9.186 -25.611 1.00 93.12 76 VAL A CA 1
ATOM 578 C C . VAL A 1 76 ? 13.414 9.412 -24.722 1.00 93.12 76 VAL A C 1
ATOM 580 O O . VAL A 1 76 ? 13.175 8.650 -23.787 1.00 93.12 76 VAL A O 1
ATOM 583 N N . SER A 1 77 ? 12.632 10.449 -25.028 1.00 92.81 77 SER A N 1
ATOM 584 C CA . SER A 1 77 ? 11.557 10.954 -24.162 1.00 92.81 77 SER A CA 1
ATOM 585 C C . SER A 1 77 ? 10.450 9.939 -23.865 1.00 92.81 77 SER A C 1
ATOM 587 O O . SER A 1 77 ? 9.967 9.888 -22.737 1.00 92.81 77 SER A O 1
ATOM 589 N N . SER A 1 78 ? 10.058 9.107 -24.836 1.00 93.81 78 SER A N 1
ATOM 590 C CA . SER A 1 78 ? 9.057 8.044 -24.641 1.00 93.81 78 SER A CA 1
ATOM 591 C C . SER A 1 78 ? 9.526 6.998 -23.626 1.00 93.81 78 SER A C 1
ATOM 593 O O . SER A 1 78 ? 8.781 6.614 -22.720 1.00 93.81 78 SER A O 1
ATOM 595 N N . VAL A 1 79 ? 10.781 6.568 -23.757 1.00 94.12 79 VAL A N 1
ATOM 596 C CA . VAL A 1 79 ? 11.416 5.579 -22.881 1.00 94.12 79 VAL A CA 1
ATOM 597 C C . VAL A 1 79 ? 11.630 6.164 -21.483 1.00 94.12 79 VAL A C 1
ATOM 599 O O . VAL A 1 79 ? 11.304 5.520 -20.488 1.00 94.12 79 VAL A O 1
ATOM 602 N N . ASP A 1 80 ? 12.116 7.402 -21.400 1.00 95.38 80 ASP A N 1
ATOM 603 C CA . ASP A 1 80 ? 12.321 8.120 -20.138 1.00 95.38 80 ASP A CA 1
ATOM 604 C C . ASP A 1 80 ? 11.016 8.299 -19.361 1.00 95.38 80 ASP A C 1
ATOM 606 O O . ASP A 1 80 ? 10.936 7.955 -18.180 1.00 95.38 80 ASP A O 1
ATOM 610 N N . LYS A 1 81 ? 9.964 8.759 -20.049 1.00 96.38 81 LYS A N 1
ATOM 611 C CA . LYS A 1 81 ? 8.628 8.898 -19.470 1.00 96.38 81 LYS A CA 1
ATOM 612 C C . LYS A 1 81 ? 8.124 7.565 -18.925 1.00 96.38 81 LYS A C 1
ATOM 614 O O . LYS A 1 81 ? 7.656 7.519 -17.797 1.00 96.38 81 LYS A O 1
ATOM 619 N N . THR A 1 82 ? 8.286 6.480 -19.683 1.00 95.88 82 THR A N 1
ATOM 620 C CA . THR A 1 82 ? 7.874 5.139 -19.241 1.00 95.88 82 THR A CA 1
ATOM 621 C C . THR A 1 82 ? 8.536 4.759 -17.914 1.00 95.88 82 THR A C 1
ATOM 623 O O . THR A 1 82 ? 7.853 4.300 -17.001 1.00 95.88 82 THR A O 1
ATOM 626 N N . PHE A 1 83 ? 9.846 4.982 -17.767 1.00 96.62 83 PHE A N 1
ATOM 627 C CA . PHE A 1 83 ? 10.543 4.691 -16.511 1.00 96.62 83 PHE A CA 1
ATOM 628 C C . PHE A 1 83 ? 10.089 5.589 -15.357 1.00 96.62 83 PHE A C 1
ATOM 630 O O . PHE A 1 83 ? 9.842 5.076 -14.265 1.00 96.62 83 PHE A O 1
ATOM 637 N N . LYS A 1 84 ? 9.940 6.895 -15.597 1.00 96.31 84 LYS A N 1
ATOM 638 C CA . LYS A 1 84 ? 9.493 7.857 -14.579 1.00 96.31 84 LYS A CA 1
ATOM 639 C C . LYS A 1 84 ? 8.072 7.572 -14.102 1.00 96.31 84 LYS A C 1
ATOM 641 O O . LYS A 1 84 ? 7.838 7.550 -12.899 1.00 96.31 84 LYS A O 1
ATOM 646 N N . ASP A 1 85 ? 7.154 7.279 -15.020 1.00 96.62 85 ASP A N 1
ATOM 647 C CA . ASP A 1 85 ? 5.766 6.949 -14.691 1.00 96.62 85 ASP A CA 1
ATOM 648 C C . ASP A 1 85 ? 5.704 5.695 -13.801 1.00 96.62 85 ASP A C 1
ATOM 650 O O . ASP A 1 85 ? 5.008 5.692 -12.786 1.00 96.62 85 ASP A O 1
ATOM 654 N N . GLN A 1 86 ? 6.487 4.650 -14.105 1.00 95.88 86 GLN A N 1
ATOM 655 C CA . GLN A 1 86 ? 6.539 3.462 -13.241 1.00 95.88 86 GLN A CA 1
ATOM 656 C C . GLN A 1 86 ? 7.192 3.726 -11.887 1.00 95.88 86 GLN A C 1
ATOM 658 O O . GLN A 1 86 ? 6.730 3.192 -10.880 1.00 95.88 86 GLN A O 1
ATOM 663 N N . ALA A 1 87 ? 8.257 4.529 -11.849 1.00 95.94 87 ALA A N 1
ATOM 664 C CA . ALA A 1 87 ? 8.896 4.902 -10.594 1.00 95.94 87 ALA A CA 1
ATOM 665 C C . ALA A 1 87 ? 7.919 5.660 -9.689 1.00 95.94 87 ALA A C 1
ATOM 667 O O . ALA A 1 87 ? 7.836 5.355 -8.503 1.00 95.94 87 ALA A O 1
ATOM 668 N N . ASN A 1 88 ? 7.126 6.574 -10.254 1.00 97.38 88 ASN A N 1
ATOM 669 C CA . ASN A 1 88 ? 6.098 7.312 -9.523 1.00 97.38 88 ASN A CA 1
ATOM 670 C C . ASN A 1 88 ? 5.030 6.372 -8.952 1.00 97.38 88 ASN A C 1
ATOM 672 O O . ASN A 1 88 ? 4.797 6.400 -7.747 1.00 97.38 88 ASN A O 1
ATOM 676 N N . LEU A 1 89 ? 4.460 5.481 -9.773 1.00 97.19 89 LEU A N 1
ATOM 677 C CA . LEU A 1 89 ? 3.462 4.505 -9.313 1.00 97.19 89 LEU A CA 1
ATOM 678 C C . LEU A 1 89 ? 4.004 3.603 -8.194 1.00 97.19 89 LEU A C 1
ATOM 680 O O . LEU A 1 89 ? 3.324 3.346 -7.201 1.00 97.19 89 LEU A O 1
ATOM 684 N N . TYR A 1 90 ? 5.245 3.130 -8.332 1.00 97.06 90 TYR A N 1
ATOM 685 C CA . TYR A 1 90 ? 5.903 2.345 -7.291 1.00 97.06 90 TYR A CA 1
ATOM 686 C C . TYR A 1 90 ? 6.131 3.168 -6.012 1.00 97.06 90 TYR A C 1
ATOM 688 O O . TYR A 1 90 ? 5.839 2.689 -4.918 1.00 97.06 90 TYR A O 1
ATOM 696 N N . ASN A 1 91 ? 6.607 4.408 -6.128 1.00 96.94 91 ASN A N 1
ATOM 697 C CA . ASN A 1 91 ? 6.862 5.279 -4.980 1.00 96.94 91 ASN A CA 1
ATOM 698 C C . ASN A 1 91 ? 5.567 5.641 -4.236 1.00 96.94 91 ASN A C 1
ATOM 700 O O . ASN A 1 91 ? 5.553 5.645 -3.007 1.00 96.94 91 ASN A O 1
ATOM 704 N N . GLU A 1 92 ? 4.465 5.867 -4.953 1.00 97.19 92 GLU A N 1
ATOM 705 C CA . GLU A 1 92 ? 3.133 6.055 -4.366 1.00 97.19 92 GLU A CA 1
ATOM 706 C C . GLU A 1 92 ? 2.663 4.808 -3.601 1.00 97.19 92 GLU A C 1
ATOM 708 O O . GLU A 1 92 ? 2.136 4.919 -2.488 1.00 97.19 92 GLU A O 1
ATOM 713 N N . LEU A 1 93 ? 2.902 3.610 -4.149 1.00 97.44 93 LEU A N 1
ATOM 714 C CA . LEU A 1 93 ? 2.609 2.350 -3.462 1.00 97.44 93 LEU A CA 1
ATOM 715 C C . LEU A 1 93 ? 3.444 2.202 -2.181 1.00 97.44 93 LEU A C 1
ATOM 717 O O . LEU A 1 93 ? 2.895 1.861 -1.131 1.00 97.44 93 LEU A O 1
ATOM 721 N N . VAL A 1 94 ? 4.749 2.490 -2.246 1.00 96.19 94 VAL A N 1
ATOM 722 C CA . VAL A 1 94 ? 5.654 2.466 -1.083 1.00 96.19 94 VAL A CA 1
ATOM 723 C C . VAL A 1 94 ? 5.194 3.459 -0.020 1.00 96.19 94 VAL A C 1
ATOM 725 O O . VAL A 1 94 ? 5.115 3.095 1.152 1.00 96.19 94 VAL A O 1
ATOM 728 N N . GLN A 1 95 ? 4.817 4.679 -0.408 1.00 96.44 95 GLN A N 1
ATOM 729 C CA . GLN A 1 95 ? 4.303 5.672 0.533 1.00 96.44 95 GLN A CA 1
ATOM 730 C C . GLN A 1 95 ? 2.989 5.211 1.174 1.00 96.44 95 GLN A C 1
ATOM 732 O O . GLN A 1 95 ? 2.809 5.339 2.383 1.00 96.44 95 GLN A O 1
ATOM 737 N N . THR A 1 96 ? 2.079 4.632 0.388 1.00 97.00 96 THR A N 1
ATOM 738 C CA . THR A 1 96 ? 0.807 4.101 0.900 1.00 97.00 96 THR A CA 1
ATOM 739 C C . THR A 1 96 ? 1.046 2.968 1.898 1.00 97.00 96 THR A C 1
ATOM 741 O O . THR A 1 96 ? 0.401 2.929 2.948 1.00 97.00 96 THR A O 1
ATOM 744 N N . TYR A 1 97 ? 2.011 2.091 1.615 1.00 96.50 97 TYR A N 1
ATOM 745 C CA . TYR A 1 97 ? 2.437 1.030 2.522 1.00 96.50 97 TYR A CA 1
ATOM 746 C C . TYR A 1 97 ? 3.111 1.566 3.795 1.00 96.50 97 TYR A C 1
ATOM 748 O O . TYR A 1 97 ? 2.820 1.085 4.889 1.00 96.50 97 TYR A O 1
ATOM 756 N N . SER A 1 98 ? 3.965 2.585 3.681 1.00 95.56 98 SER A N 1
ATOM 757 C CA . SER A 1 98 ? 4.584 3.249 4.834 1.00 95.56 98 SER A CA 1
ATOM 758 C C . SER A 1 98 ? 3.521 3.853 5.752 1.00 95.56 98 SER A C 1
ATOM 760 O O . SER A 1 98 ? 3.470 3.541 6.942 1.00 95.56 98 SER A O 1
ATOM 762 N N . ASN A 1 99 ? 2.578 4.599 5.171 1.00 96.31 99 ASN A N 1
ATOM 763 C CA . ASN A 1 99 ? 1.466 5.181 5.910 1.00 96.31 99 ASN A CA 1
ATOM 764 C C . ASN A 1 99 ? 0.590 4.091 6.555 1.00 96.31 99 ASN A C 1
ATOM 766 O O . ASN A 1 99 ? 0.157 4.253 7.684 1.00 96.31 99 ASN A O 1
ATOM 770 N N . LEU A 1 100 ? 0.335 2.955 5.888 1.00 96.62 100 LEU A N 1
ATOM 771 C CA . LEU A 1 100 ? -0.374 1.824 6.508 1.00 96.62 100 LEU A CA 1
ATOM 772 C C . LEU A 1 100 ? 0.326 1.355 7.793 1.00 96.62 100 LEU A C 1
ATOM 774 O O . LEU A 1 100 ? -0.335 1.129 8.808 1.00 96.62 100 LEU A O 1
ATOM 778 N N . ARG A 1 101 ? 1.653 1.198 7.753 1.00 95.19 101 ARG A N 1
ATOM 779 C CA . ARG A 1 101 ? 2.436 0.788 8.927 1.00 95.19 101 ARG A CA 1
ATOM 780 C C . ARG A 1 101 ? 2.345 1.821 10.044 1.00 95.19 101 ARG A C 1
ATOM 782 O O . ARG A 1 101 ? 2.199 1.428 11.198 1.00 95.19 101 ARG A O 1
ATOM 789 N N . GLU A 1 102 ? 2.401 3.102 9.698 1.00 95.88 102 GLU A N 1
ATOM 790 C CA . GLU A 1 102 ? 2.255 4.206 10.645 1.00 95.88 102 GLU A CA 1
ATOM 791 C C . GLU A 1 102 ? 0.870 4.210 11.308 1.00 95.88 102 GLU A C 1
ATOM 793 O O . GLU A 1 102 ? 0.785 4.248 12.529 1.00 95.88 102 GLU A O 1
ATOM 798 N N . GLU A 1 103 ? -0.214 4.066 10.542 1.00 97.31 103 GLU A N 1
ATOM 799 C CA . GLU A 1 103 ? -1.583 4.010 11.081 1.00 97.31 103 GLU A CA 1
ATOM 800 C C . GLU A 1 103 ? -1.765 2.832 12.053 1.00 97.31 103 GLU A C 1
ATOM 802 O O . GLU A 1 103 ? -2.361 2.973 13.120 1.00 97.31 103 GLU A O 1
ATOM 807 N N . ILE A 1 104 ? -1.197 1.665 11.731 1.00 96.44 104 ILE A N 1
ATOM 808 C CA . ILE A 1 104 ? -1.229 0.493 12.622 1.00 96.44 104 ILE A CA 1
ATOM 809 C C . ILE A 1 104 ? -0.381 0.722 13.868 1.00 96.44 104 ILE A C 1
ATOM 811 O O . ILE A 1 104 ? -0.774 0.309 14.961 1.00 96.44 104 ILE A O 1
ATOM 815 N N . HIS A 1 105 ? 0.787 1.341 13.713 1.00 95.69 105 HIS A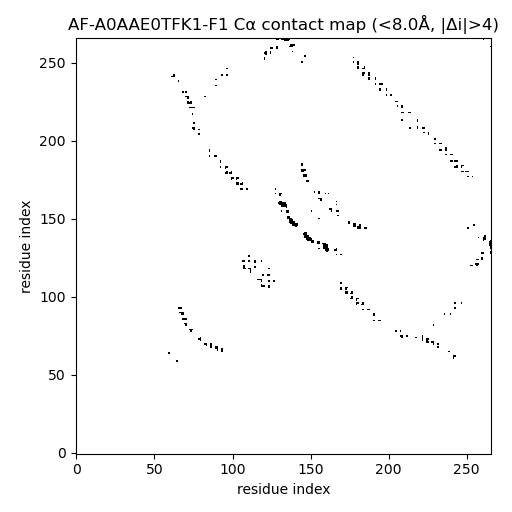 N 1
ATOM 816 C CA . HIS A 1 105 ? 1.645 1.684 14.835 1.00 95.69 105 HIS A CA 1
ATOM 817 C C . HIS A 1 105 ? 0.928 2.655 15.776 1.00 95.69 105 HIS A C 1
ATOM 819 O O . HIS A 1 105 ? 0.801 2.342 16.954 1.00 95.69 105 HIS A O 1
ATOM 825 N N . ASN A 1 106 ? 0.367 3.742 15.245 1.00 96.69 106 ASN A N 1
ATOM 826 C CA . ASN A 1 106 ? -0.399 4.738 15.991 1.00 96.69 106 ASN A CA 1
ATOM 827 C C . ASN A 1 106 ? -1.617 4.125 16.688 1.00 96.69 106 ASN A C 1
ATOM 829 O O . ASN A 1 106 ? -1.894 4.442 17.843 1.00 96.69 106 ASN A O 1
ATOM 833 N N . PHE A 1 107 ? -2.323 3.206 16.022 1.00 96.81 107 PHE A N 1
ATOM 834 C CA . PHE A 1 107 ? -3.411 2.458 16.644 1.00 96.81 107 PHE A CA 1
ATOM 835 C C . PHE A 1 107 ? -2.929 1.638 17.845 1.00 96.81 107 PHE A C 1
ATOM 837 O O . PHE A 1 107 ? -3.550 1.676 18.902 1.00 96.81 107 PHE A O 1
ATOM 844 N N . LYS A 1 108 ? -1.823 0.902 17.695 1.00 95.06 108 LYS A N 1
ATOM 845 C CA . LYS A 1 108 ? -1.262 0.052 18.753 1.00 95.06 108 LYS A CA 1
ATOM 846 C C . LYS A 1 108 ? -0.733 0.873 19.927 1.00 95.06 108 LYS A C 1
ATOM 848 O O . LYS A 1 108 ? -1.095 0.602 21.069 1.00 95.06 108 LYS A O 1
ATOM 853 N N . THR A 1 109 ? 0.097 1.879 19.662 1.00 94.75 109 THR A N 1
ATOM 854 C CA . THR A 1 109 ? 0.714 2.706 20.709 1.00 94.75 109 THR A CA 1
ATOM 855 C C . THR A 1 109 ? -0.316 3.504 21.498 1.00 94.75 109 THR A C 1
ATOM 857 O O . THR A 1 109 ? -0.109 3.763 22.681 1.00 94.75 109 THR A O 1
ATOM 860 N N . TYR A 1 110 ? -1.484 3.789 20.910 1.00 95.19 110 TYR A N 1
ATOM 861 C CA . TYR A 1 110 ? -2.605 4.392 21.630 1.00 95.19 110 TYR A CA 1
ATOM 862 C C . TYR A 1 110 ? -3.039 3.598 22.876 1.00 95.19 110 TYR A C 1
ATOM 864 O O . TYR A 1 110 ? -3.518 4.188 23.842 1.00 95.19 110 TYR A O 1
ATOM 872 N N . PHE A 1 111 ? -2.853 2.275 22.870 1.00 94.81 111 PHE A N 1
ATOM 873 C CA . PHE A 1 111 ? -3.220 1.377 23.970 1.00 94.81 111 PHE A CA 1
ATOM 874 C C . PHE A 1 111 ? -2.003 0.824 24.726 1.00 94.81 111 PHE A C 1
ATOM 876 O O . PHE A 1 111 ? -2.138 -0.122 25.503 1.00 94.81 111 PHE A O 1
ATOM 883 N N . GLU A 1 112 ? -0.802 1.367 24.516 1.00 92.75 112 GLU A N 1
ATOM 884 C CA . GLU A 1 112 ? 0.444 0.825 25.077 1.00 92.75 112 GLU A CA 1
ATOM 885 C C . GLU A 1 112 ? 0.414 0.736 26.610 1.00 92.75 112 GLU A C 1
ATOM 887 O O . GLU A 1 112 ? 0.759 -0.297 27.184 1.00 92.75 112 GLU A O 1
ATOM 892 N N . VAL A 1 113 ? -0.089 1.779 27.276 1.00 90.94 113 VAL A N 1
ATOM 893 C CA . VAL A 1 113 ? -0.190 1.826 28.743 1.00 90.94 113 VAL A CA 1
ATOM 894 C C . VAL A 1 113 ? -1.111 0.723 29.275 1.00 90.94 113 VAL A C 1
ATOM 896 O O . VAL A 1 113 ? -0.760 0.007 30.209 1.00 90.94 113 VAL A O 1
ATOM 899 N N . GLU A 1 114 ? -2.273 0.533 28.653 1.00 90.12 114 GLU A N 1
ATOM 900 C CA . GLU A 1 114 ? -3.270 -0.463 29.079 1.00 90.12 114 GLU A CA 1
ATOM 901 C C . GLU A 1 114 ? -2.895 -1.896 28.701 1.00 90.12 114 GLU A C 1
ATOM 903 O O . GLU A 1 114 ? -3.390 -2.851 29.298 1.00 90.12 114 GLU A O 1
ATOM 908 N N . THR A 1 115 ? -1.995 -2.053 27.735 1.00 89.38 115 THR A N 1
ATOM 909 C CA . THR A 1 115 ? -1.466 -3.349 27.299 1.00 89.38 115 THR A CA 1
ATOM 910 C C . THR A 1 115 ? -0.135 -3.695 27.965 1.00 89.38 115 THR A C 1
ATOM 912 O O . THR A 1 115 ? 0.561 -4.604 27.517 1.00 89.38 115 THR A O 1
ATOM 915 N N . SER A 1 116 ? 0.222 -3.005 29.058 1.00 88.56 116 SER A N 1
ATOM 916 C CA . SER A 1 116 ? 1.473 -3.225 29.803 1.00 88.56 116 SER A CA 1
ATOM 917 C C . SER A 1 116 ? 2.727 -3.138 28.916 1.00 88.56 116 SER A C 1
ATOM 919 O O . SER A 1 116 ? 3.686 -3.883 29.110 1.00 88.56 116 SER A O 1
ATOM 921 N N . GLY A 1 117 ? 2.706 -2.253 27.915 1.00 87.25 117 GLY A N 1
ATOM 922 C CA . GLY A 1 117 ? 3.806 -2.035 26.973 1.00 87.25 117 GLY A CA 1
ATOM 923 C C . GLY A 1 117 ? 3.827 -2.968 25.757 1.00 87.25 117 GLY A C 1
ATOM 924 O O . GLY A 1 117 ? 4.727 -2.849 24.930 1.00 87.25 117 GLY A O 1
ATOM 925 N N . ILE A 1 118 ? 2.872 -3.899 25.612 1.00 87.88 118 ILE A N 1
ATOM 926 C CA . ILE A 1 118 ? 2.861 -4.873 24.504 1.00 87.88 118 ILE A CA 1
ATOM 927 C C . ILE A 1 118 ? 1.522 -4.812 23.743 1.00 87.88 118 ILE A C 1
ATOM 929 O O . ILE A 1 118 ? 0.662 -5.686 23.902 1.00 87.88 118 ILE A O 1
ATOM 933 N N . PRO A 1 119 ? 1.321 -3.799 22.879 1.00 88.25 119 PRO A N 1
ATOM 934 C CA . PRO A 1 119 ? 0.058 -3.616 22.177 1.00 88.25 119 PRO A CA 1
ATOM 935 C C . PRO A 1 119 ? -0.099 -4.590 20.999 1.00 88.25 119 PRO A C 1
ATOM 937 O O . PRO A 1 119 ? 0.387 -4.378 19.883 1.00 88.25 119 PRO A O 1
ATOM 940 N N . VAL A 1 120 ? -0.836 -5.677 21.236 1.00 92.00 120 VAL A N 1
ATOM 941 C CA . VAL A 1 120 ? -1.291 -6.613 20.195 1.00 92.00 120 VAL A CA 1
ATOM 942 C C . VAL A 1 120 ? -2.669 -6.180 19.691 1.00 92.00 120 VAL A C 1
ATOM 944 O O . VAL A 1 120 ? -3.518 -5.790 20.490 1.00 92.00 120 VAL A O 1
ATOM 947 N N . LEU A 1 121 ? -2.920 -6.275 18.375 1.00 93.06 121 LEU A N 1
ATOM 948 C CA . LEU A 1 121 ? -4.163 -5.787 17.751 1.00 93.06 121 LEU A CA 1
ATOM 949 C C . LEU A 1 121 ? -5.418 -6.308 18.455 1.00 93.06 121 LEU A C 1
ATOM 951 O O . LEU A 1 121 ? -6.277 -5.517 18.820 1.00 93.06 121 LEU A O 1
ATOM 955 N N . HIS A 1 122 ? -5.502 -7.616 18.697 1.00 92.56 122 HIS A N 1
ATOM 956 C CA . HIS A 1 122 ? -6.662 -8.222 19.351 1.00 92.56 122 HIS A CA 1
ATOM 957 C C . HIS A 1 122 ? -6.963 -7.599 20.726 1.00 92.56 122 HIS A C 1
ATOM 959 O O . HIS A 1 122 ? -8.117 -7.338 21.055 1.00 92.56 122 HIS A O 1
ATOM 965 N N . GLU A 1 123 ? -5.930 -7.317 21.521 1.00 92.38 123 GLU A N 1
ATOM 966 C CA . GLU A 1 123 ? -6.100 -6.699 22.837 1.00 92.38 123 GLU A CA 1
ATOM 967 C C . GLU A 1 123 ? -6.504 -5.224 22.725 1.00 92.38 123 GLU A C 1
ATOM 969 O O . GLU A 1 123 ? -7.424 -4.783 23.411 1.00 92.38 123 GLU A O 1
ATOM 974 N N . CYS A 1 124 ? -5.895 -4.488 21.792 1.00 95.00 124 CYS A N 1
ATOM 975 C CA . CYS A 1 124 ? -6.272 -3.106 21.482 1.00 95.00 124 CYS A CA 1
ATOM 976 C C . CYS A 1 124 ? -7.759 -3.014 21.096 1.00 95.00 124 CYS A C 1
ATOM 978 O O . CYS A 1 124 ? -8.490 -2.161 21.594 1.00 95.00 124 CYS A O 1
ATOM 980 N N . PHE A 1 125 ? -8.232 -3.944 20.261 1.00 94.38 125 PHE A N 1
ATOM 981 C CA . PHE A 1 125 ? -9.640 -4.049 19.881 1.00 94.38 125 PHE A CA 1
ATOM 982 C C . PHE A 1 125 ? -10.545 -4.400 21.061 1.00 94.38 125 PHE A C 1
ATOM 984 O O . PHE A 1 125 ? -11.608 -3.802 21.208 1.00 94.38 125 PHE A O 1
ATOM 991 N N . ARG A 1 126 ? -10.122 -5.311 21.942 1.00 92.62 126 ARG A N 1
ATOM 992 C CA . ARG A 1 126 ? -10.869 -5.653 23.160 1.00 92.62 126 ARG A CA 1
ATOM 993 C C . ARG A 1 126 ? -11.053 -4.441 24.077 1.00 92.62 126 ARG A C 1
ATOM 995 O O . ARG A 1 126 ? -12.140 -4.248 24.622 1.00 92.62 126 ARG A O 1
ATOM 1002 N N . ILE A 1 127 ? -10.012 -3.627 24.238 1.00 93.75 127 ILE A N 1
ATOM 1003 C CA . ILE A 1 127 ? -10.077 -2.372 24.997 1.00 93.75 127 ILE A CA 1
ATOM 1004 C C . ILE A 1 127 ? -11.010 -1.383 24.294 1.00 93.75 127 ILE A C 1
ATOM 1006 O O . ILE A 1 127 ? -11.891 -0.810 24.936 1.00 93.75 127 ILE A O 1
ATOM 1010 N N . LEU A 1 128 ? -10.865 -1.223 22.976 1.00 94.06 128 LEU A N 1
ATOM 1011 C CA . LEU A 1 128 ? -11.694 -0.315 22.192 1.00 94.06 128 LEU A CA 1
ATOM 1012 C C . LEU A 1 128 ? -13.182 -0.662 22.310 1.00 94.06 128 LEU A C 1
ATOM 1014 O O . LEU A 1 128 ? -13.965 0.227 22.615 1.00 94.06 128 LEU A O 1
ATOM 1018 N N . VAL A 1 129 ? -13.571 -1.932 22.172 1.00 92.12 129 VAL A N 1
ATOM 1019 C CA . VAL A 1 129 ? -14.969 -2.382 22.334 1.00 92.12 129 VAL A CA 1
ATOM 1020 C C . VAL A 1 129 ? -15.527 -1.981 23.700 1.00 92.12 129 VAL A C 1
ATOM 1022 O O . VAL A 1 129 ? -16.599 -1.388 23.771 1.00 92.12 129 VAL A O 1
ATOM 1025 N N . ARG A 1 130 ? -14.773 -2.202 24.786 1.00 91.94 130 ARG A N 1
ATOM 1026 C CA . ARG A 1 130 ? -15.198 -1.783 26.136 1.00 91.94 130 ARG A CA 1
ATOM 1027 C C . ARG A 1 130 ? -15.417 -0.272 26.233 1.00 91.94 130 ARG A C 1
ATOM 1029 O O . ARG A 1 130 ? -16.352 0.167 26.894 1.00 91.94 130 ARG A O 1
ATOM 1036 N N . ARG A 1 131 ? -14.571 0.522 25.572 1.00 93.31 131 ARG A N 1
ATOM 1037 C CA . ARG A 1 131 ? -14.696 1.988 25.529 1.00 93.31 131 ARG A CA 1
ATOM 1038 C C . ARG A 1 131 ? -15.881 2.458 24.698 1.00 93.31 131 ARG A C 1
ATOM 1040 O O . ARG A 1 131 ? -16.464 3.490 25.017 1.00 93.31 131 ARG A O 1
ATOM 1047 N N . CYS A 1 132 ? -16.241 1.713 23.657 1.00 90.56 132 CYS A N 1
ATOM 1048 C CA . CYS A 1 132 ? -17.358 2.055 22.781 1.00 90.56 132 CYS A CA 1
ATOM 1049 C C . CYS A 1 132 ? -18.701 2.044 23.519 1.00 90.56 132 CYS A C 1
ATOM 1051 O O . CYS A 1 132 ? -19.612 2.740 23.080 1.00 90.56 132 CYS A O 1
ATOM 1053 N N . GLY 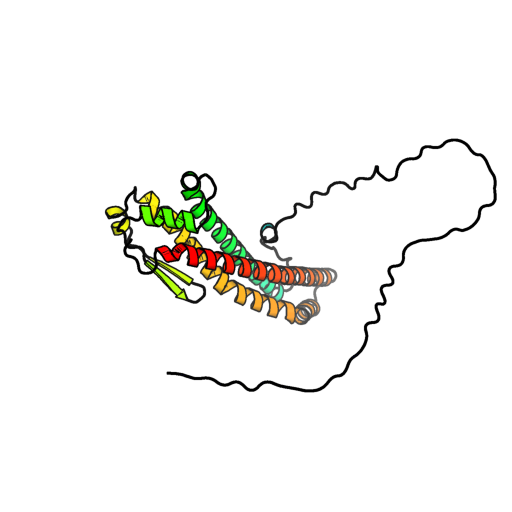A 1 133 ? -18.813 1.351 24.659 1.00 88.94 133 GLY A N 1
ATOM 1054 C CA . GLY A 1 133 ? -20.054 1.308 25.433 1.00 88.94 133 GLY A CA 1
ATOM 1055 C C . GLY A 1 133 ? -21.184 0.779 24.559 1.00 88.94 133 GLY A C 1
ATOM 1056 O O . GLY A 1 133 ? -21.016 -0.261 23.946 1.00 88.94 133 GLY A O 1
ATOM 1057 N N . TYR A 1 134 ? -22.272 1.540 24.430 1.00 87.44 134 TYR A N 1
ATOM 1058 C CA . TYR A 1 134 ? -23.411 1.186 23.567 1.00 87.44 134 TYR A CA 1
ATOM 1059 C C . TYR A 1 134 ? -23.384 1.884 22.197 1.00 87.44 134 TYR A C 1
ATOM 1061 O O . TYR A 1 134 ? -24.395 1.921 21.486 1.00 87.44 134 TYR A O 1
ATOM 1069 N N . ALA A 1 135 ? -22.264 2.517 21.835 1.00 88.94 135 ALA A N 1
ATOM 1070 C CA . ALA A 1 135 ? -22.121 3.169 20.541 1.00 88.94 135 ALA A CA 1
ATOM 1071 C C . ALA A 1 135 ? -22.087 2.132 19.412 1.00 88.94 135 ALA A C 1
ATOM 1073 O O . ALA A 1 135 ? -21.412 1.100 19.492 1.00 88.94 135 ALA A O 1
ATOM 1074 N N . THR A 1 136 ? -22.793 2.428 18.325 1.00 86.62 136 THR A N 1
ATOM 1075 C CA . THR A 1 136 ? -22.872 1.528 17.174 1.00 86.62 136 THR A CA 1
ATOM 1076 C C . THR A 1 136 ? -21.717 1.799 16.217 1.00 86.62 136 THR A C 1
ATOM 1078 O O . THR A 1 136 ? -21.653 2.844 15.561 1.00 86.62 136 THR A O 1
ATOM 1081 N N . ILE A 1 137 ? -20.809 0.831 16.110 1.00 89.19 137 ILE A N 1
ATOM 1082 C CA . ILE A 1 137 ? -19.713 0.836 15.140 1.00 89.19 137 ILE A CA 1
ATOM 1083 C C . ILE A 1 137 ? -19.928 -0.340 14.210 1.00 89.19 137 ILE A C 1
ATOM 1085 O O . ILE A 1 137 ? -19.923 -1.490 14.635 1.00 89.19 137 ILE A O 1
ATOM 1089 N N . ASN A 1 138 ? -20.106 -0.040 12.932 1.00 87.00 138 ASN A N 1
ATOM 1090 C CA . ASN A 1 138 ? -20.334 -1.047 11.919 1.00 87.00 138 ASN A CA 1
ATOM 1091 C C . ASN A 1 138 ? -19.062 -1.245 11.091 1.00 87.00 138 ASN A C 1
ATOM 1093 O O . ASN A 1 138 ? -18.590 -0.316 10.420 1.00 87.00 138 ASN A O 1
ATOM 1097 N N . ILE A 1 139 ? -18.514 -2.457 11.152 1.00 89.94 139 ILE A N 1
ATOM 1098 C CA . ILE A 1 139 ? -17.374 -2.882 10.344 1.00 89.94 139 ILE A CA 1
ATOM 1099 C C . ILE A 1 139 ? -17.852 -3.980 9.400 1.00 89.94 139 ILE A C 1
ATOM 1101 O O . ILE A 1 139 ? -18.196 -5.080 9.823 1.00 89.94 139 ILE A O 1
ATOM 1105 N N . GLU A 1 140 ? -17.831 -3.687 8.106 1.00 88.06 140 GLU A N 1
ATOM 1106 C CA . GLU A 1 140 ? -18.307 -4.596 7.070 1.00 88.06 140 GLU A CA 1
ATOM 1107 C C . GLU A 1 140 ? -17.192 -4.952 6.100 1.00 88.06 140 GLU A C 1
ATOM 1109 O O . GLU A 1 140 ? -16.488 -4.093 5.561 1.00 88.06 140 GLU A O 1
ATOM 1114 N N . ARG A 1 141 ? -17.073 -6.238 5.786 1.00 87.69 141 ARG A N 1
ATOM 1115 C CA . ARG A 1 141 ? -16.221 -6.690 4.691 1.00 87.69 141 ARG A CA 1
ATOM 1116 C C . ARG A 1 141 ? -16.969 -6.539 3.366 1.00 87.69 141 ARG A C 1
ATOM 1118 O O . ARG A 1 141 ? -17.795 -7.384 3.036 1.00 87.69 141 ARG A O 1
ATOM 1125 N N . LYS A 1 142 ? -16.655 -5.503 2.577 1.00 85.81 142 LYS A N 1
ATOM 1126 C CA . LYS A 1 142 ? -17.288 -5.306 1.253 1.00 85.81 142 LYS A CA 1
ATOM 1127 C C . LYS A 1 142 ? -16.644 -6.128 0.140 1.00 85.81 142 LYS A C 1
ATOM 1129 O O . LYS A 1 142 ? -17.285 -6.392 -0.870 1.00 85.81 142 LYS A O 1
ATOM 1134 N N . SER A 1 143 ? -15.379 -6.523 0.290 1.00 84.12 143 SER A N 1
ATOM 1135 C CA . SER A 1 143 ? -14.679 -7.333 -0.713 1.00 84.12 143 SER A CA 1
ATOM 1136 C C . SER A 1 143 ? -13.596 -8.216 -0.087 1.00 84.12 143 SER A C 1
ATOM 1138 O O . SER A 1 143 ? -13.380 -8.223 1.130 1.00 84.12 143 SER A O 1
ATOM 1140 N N . LYS A 1 144 ? -12.875 -8.979 -0.919 1.00 83.75 144 LYS A N 1
ATOM 1141 C CA . LYS A 1 144 ? -11.770 -9.828 -0.452 1.00 83.75 144 LYS A CA 1
ATOM 1142 C C . LYS A 1 144 ? -10.690 -9.024 0.289 1.00 83.75 144 LYS A C 1
ATOM 1144 O O . LYS A 1 144 ? -10.121 -9.574 1.230 1.00 83.75 144 LYS A O 1
ATOM 1149 N N . THR A 1 145 ? -10.468 -7.767 -0.097 1.00 82.62 145 THR A N 1
ATOM 1150 C CA . THR A 1 145 ? -9.359 -6.905 0.349 1.00 82.62 145 THR A CA 1
ATOM 1151 C C . THR A 1 145 ? -9.821 -5.585 0.971 1.00 82.62 145 THR A C 1
ATOM 1153 O O . THR A 1 145 ? -8.997 -4.713 1.218 1.00 82.62 145 THR A O 1
ATOM 1156 N N . PHE A 1 146 ? -11.122 -5.413 1.228 1.00 87.81 146 PHE A N 1
ATOM 1157 C CA . PHE A 1 146 ? -11.671 -4.147 1.710 1.00 87.81 146 PHE A CA 1
ATOM 1158 C C . PHE A 1 146 ? -12.545 -4.324 2.952 1.00 87.81 146 PHE A C 1
ATOM 1160 O O . PHE A 1 146 ? -13.505 -5.105 2.945 1.00 87.81 146 PHE A O 1
ATOM 1167 N N . LEU A 1 147 ? -12.233 -3.537 3.984 1.00 89.94 147 LEU A N 1
ATOM 1168 C CA . LEU A 1 147 ? -13.040 -3.364 5.188 1.00 89.94 147 LEU A CA 1
ATOM 1169 C C . LEU A 1 147 ? -13.580 -1.938 5.233 1.00 89.94 147 LEU A C 1
ATOM 1171 O O . LEU A 1 147 ? -12.834 -0.967 5.120 1.00 89.94 147 LEU A O 1
ATOM 1175 N N . TYR A 1 148 ? -14.891 -1.827 5.394 1.00 89.94 148 TYR A N 1
ATOM 1176 C CA . TYR A 1 148 ? -15.594 -0.569 5.533 1.00 89.94 148 TYR A CA 1
ATOM 1177 C C . TYR A 1 148 ? -15.920 -0.333 7.001 1.00 89.94 148 TYR A C 1
ATOM 1179 O O . TYR A 1 148 ? -16.618 -1.134 7.610 1.00 89.94 148 TYR A O 1
ATOM 1187 N N . VAL A 1 149 ? -15.423 0.771 7.552 1.00 92.25 149 VAL A N 1
ATOM 1188 C CA . VAL A 1 149 ? -15.671 1.178 8.939 1.00 92.25 149 VAL A CA 1
ATOM 1189 C C . VAL A 1 149 ? -16.590 2.391 8.923 1.00 92.25 149 VAL A C 1
ATOM 1191 O O . VAL A 1 149 ? -16.253 3.424 8.333 1.00 92.25 149 VAL A O 1
ATOM 1194 N N . SER A 1 150 ? -17.744 2.273 9.571 1.00 90.94 150 SER A N 1
ATOM 1195 C CA . SER A 1 150 ? -18.740 3.338 9.672 1.00 90.94 150 SER A CA 1
ATOM 1196 C C . SER A 1 150 ? -19.272 3.465 11.093 1.00 90.94 150 SER A C 1
ATOM 1198 O O . SER A 1 150 ? -19.477 2.478 11.790 1.00 90.94 150 SER A O 1
ATOM 1200 N N . TYR A 1 151 ? -19.456 4.705 11.526 1.00 91.50 151 TYR A N 1
ATOM 1201 C CA . TYR A 1 151 ? -19.992 5.063 12.833 1.00 91.50 151 TYR A CA 1
ATOM 1202 C C . TYR A 1 151 ? -20.519 6.496 12.759 1.00 91.50 151 TYR A C 1
ATOM 1204 O O . TYR A 1 151 ? -20.070 7.289 11.925 1.00 91.50 151 TYR A O 1
ATOM 1212 N N . ASN A 1 152 ? -21.467 6.837 13.629 1.00 91.50 152 ASN A N 1
ATOM 1213 C CA . ASN A 1 152 ? -21.936 8.209 13.789 1.00 91.50 152 ASN A CA 1
ATOM 1214 C C . ASN A 1 152 ? -21.152 8.872 14.938 1.00 91.50 152 ASN A C 1
ATOM 1216 O O . ASN A 1 152 ? -21.286 8.430 16.078 1.00 91.50 152 ASN A O 1
ATOM 1220 N N . PRO A 1 153 ? -20.361 9.936 14.694 1.00 90.81 153 PRO A N 1
ATOM 1221 C CA . PRO A 1 153 ? -19.586 10.590 15.750 1.00 90.81 153 PRO A CA 1
ATOM 1222 C C . PRO A 1 153 ? -20.437 11.114 16.914 1.00 90.81 153 PRO A C 1
ATOM 1224 O O . PRO A 1 153 ? -19.964 11.126 18.049 1.00 90.81 153 PRO A O 1
ATOM 1227 N N . LYS A 1 154 ? -21.691 11.516 16.653 1.00 91.75 154 LYS A N 1
ATOM 1228 C CA . LYS A 1 154 ? -22.626 11.941 17.708 1.00 91.75 154 LYS A CA 1
ATOM 1229 C C . LYS A 1 154 ? -23.040 10.766 18.590 1.00 91.75 154 LYS A C 1
ATOM 1231 O O . LYS A 1 154 ? -22.969 10.873 19.803 1.00 91.75 154 LYS A O 1
ATOM 1236 N N . ASP A 1 155 ? -23.361 9.629 17.972 1.00 92.06 155 ASP A N 1
ATOM 1237 C CA . ASP A 1 155 ? -23.707 8.392 18.683 1.00 92.06 155 ASP A CA 1
ATOM 1238 C C . ASP A 1 155 ? -22.554 7.918 19.578 1.00 92.06 155 ASP A C 1
ATOM 1240 O O . ASP A 1 155 ? -22.762 7.618 20.750 1.00 92.06 155 ASP A O 1
ATOM 1244 N N . VAL A 1 156 ? -21.318 7.953 19.062 1.00 91.56 156 VAL A N 1
ATOM 1245 C CA . VAL A 1 156 ? -20.117 7.666 19.861 1.00 91.56 156 VAL A CA 1
ATOM 1246 C C . VAL A 1 156 ? -19.991 8.652 21.017 1.00 91.56 156 VAL A C 1
ATOM 1248 O O . VAL A 1 156 ? -19.770 8.231 22.146 1.00 91.56 156 VAL A O 1
ATOM 1251 N N . SER A 1 157 ? -20.174 9.948 20.762 1.00 91.81 157 SER A N 1
ATOM 1252 C CA . SER A 1 157 ? -20.038 10.979 21.796 1.00 91.81 157 SER A CA 1
ATOM 1253 C C . SER A 1 157 ? -21.059 10.847 22.929 1.00 91.81 157 SER A C 1
ATOM 1255 O O . SER A 1 157 ? -20.749 11.197 24.063 1.00 91.81 157 SER A O 1
ATOM 1257 N N . GLU A 1 158 ? -22.254 10.341 22.630 1.00 91.69 158 GLU A N 1
ATOM 1258 C CA . GLU A 1 158 ? -23.356 10.198 23.588 1.00 91.69 158 GLU A CA 1
ATOM 1259 C C . GLU A 1 158 ? -23.340 8.859 24.343 1.00 91.69 158 GLU A C 1
ATOM 1261 O O . GLU A 1 158 ? -23.809 8.802 25.479 1.00 91.69 158 GLU A O 1
ATOM 1266 N N . LYS A 1 159 ? -22.830 7.780 23.729 1.00 91.88 159 LYS A N 1
ATOM 1267 C CA . LYS A 1 159 ? -22.994 6.401 24.237 1.00 91.88 159 LYS A CA 1
ATOM 1268 C C . LYS A 1 159 ? -21.704 5.684 24.627 1.00 91.88 159 LYS A C 1
ATOM 1270 O O . LYS A 1 159 ? -21.778 4.568 25.151 1.00 91.88 159 LYS A O 1
ATOM 1275 N N . CYS A 1 160 ? -20.538 6.271 24.358 1.00 92.06 160 CYS A N 1
ATOM 1276 C CA . CYS A 1 160 ? -19.274 5.679 24.784 1.00 92.06 160 CYS A CA 1
ATOM 1277 C C . CYS A 1 160 ? -19.102 5.732 26.310 1.00 92.06 160 CYS A C 1
ATOM 1279 O O . CYS A 1 160 ? -19.646 6.594 26.995 1.00 92.06 160 CYS A O 1
ATOM 1281 N N . ALA A 1 161 ? -18.340 4.782 26.853 1.00 91.94 161 ALA A N 1
ATOM 1282 C CA . ALA A 1 161 ? -18.112 4.655 28.295 1.00 91.94 161 ALA A CA 1
ATOM 1283 C C . ALA A 1 161 ? -16.990 5.576 28.819 1.00 91.94 161 ALA A C 1
ATOM 1285 O O . ALA A 1 161 ? -16.708 5.599 30.016 1.00 91.94 161 ALA A O 1
ATOM 1286 N N . VAL A 1 162 ? -16.310 6.292 27.922 1.00 93.38 162 VAL A N 1
ATOM 1287 C CA . VAL A 1 162 ? -15.125 7.121 28.193 1.00 93.38 162 VAL A CA 1
ATOM 1288 C C . VAL A 1 162 ? -15.238 8.458 27.457 1.00 93.38 162 VAL A C 1
ATOM 1290 O O . VAL A 1 162 ? -16.276 8.758 26.881 1.00 93.38 162 VAL A O 1
ATOM 1293 N N . SER A 1 163 ? -14.191 9.291 27.455 1.00 93.75 163 SER A N 1
ATOM 1294 C CA . SER A 1 163 ? -14.221 10.499 26.625 1.00 93.75 163 SER A CA 1
ATOM 1295 C C . SER A 1 163 ? -14.281 10.135 25.129 1.00 93.75 163 SER A C 1
ATOM 1297 O O . SER A 1 163 ? -13.589 9.205 24.706 1.00 93.75 163 SER A O 1
ATOM 1299 N N . PRO A 1 164 ? -15.038 10.870 24.290 1.00 92.50 164 PRO A N 1
ATOM 1300 C CA . PRO A 1 164 ? -15.231 10.502 22.882 1.00 92.50 164 PRO A CA 1
ATOM 1301 C C . PRO A 1 164 ? -13.921 10.385 22.094 1.00 92.50 164 PRO A C 1
ATOM 1303 O O . PRO A 1 164 ? -13.774 9.508 21.244 1.00 92.50 164 PRO A O 1
ATOM 1306 N N . GLU A 1 165 ? -12.927 11.217 22.413 1.00 93.38 165 GLU A N 1
ATOM 1307 C CA . GLU A 1 165 ? -11.593 11.166 21.803 1.00 93.38 165 GLU A CA 1
ATOM 1308 C C . GLU A 1 165 ? -10.895 9.812 21.996 1.00 93.38 165 GLU A C 1
ATOM 1310 O O . GLU A 1 165 ? -10.186 9.360 21.095 1.00 93.38 165 GLU A O 1
ATOM 1315 N N . GLN A 1 166 ? -11.143 9.129 23.121 1.00 93.56 166 GLN A N 1
ATOM 1316 C CA . GLN A 1 166 ? -10.574 7.811 23.425 1.00 93.56 166 GLN A CA 1
ATOM 1317 C C . GLN A 1 166 ? -11.133 6.670 22.577 1.00 93.56 166 GLN A C 1
ATOM 1319 O O . GLN A 1 166 ? -10.584 5.563 22.605 1.00 93.56 166 GLN A O 1
ATOM 1324 N N . VAL A 1 167 ? -12.201 6.940 21.826 1.00 94.00 167 VAL A N 1
ATOM 1325 C CA . VAL A 1 167 ? -12.833 6.008 20.890 1.00 94.00 167 VAL A CA 1
ATOM 1326 C C . VAL A 1 167 ? -12.628 6.476 19.452 1.00 94.00 167 VAL A C 1
ATOM 1328 O O . VAL A 1 167 ? -12.183 5.702 18.608 1.00 94.00 167 VAL A O 1
ATOM 1331 N N . LEU A 1 168 ? -12.894 7.752 19.166 1.00 94.56 168 LEU A N 1
ATOM 1332 C CA . LEU A 1 168 ? -12.844 8.303 17.811 1.00 94.56 168 LEU A CA 1
ATOM 1333 C C . LEU A 1 168 ? -11.435 8.262 17.210 1.00 94.56 168 LEU A C 1
ATOM 1335 O O . LEU A 1 168 ? -11.288 7.871 16.055 1.00 94.56 168 LEU A O 1
ATOM 1339 N N . LYS A 1 169 ? -10.405 8.609 17.989 1.00 95.38 169 LYS A N 1
ATOM 1340 C CA . LYS A 1 169 ? -9.018 8.651 17.509 1.00 95.38 169 LYS A CA 1
ATOM 1341 C C . LYS A 1 169 ? -8.478 7.268 17.105 1.00 95.38 169 LYS A C 1
ATOM 1343 O O . LYS A 1 169 ? -8.025 7.128 15.970 1.00 95.38 169 LYS A O 1
ATOM 1348 N N . PRO A 1 170 ? -8.560 6.215 17.945 1.00 95.44 170 PRO A N 1
ATOM 1349 C CA . PRO A 1 170 ? -8.158 4.877 17.513 1.00 95.44 170 PRO A CA 1
ATOM 1350 C C . PRO A 1 170 ? -9.050 4.315 16.391 1.00 95.44 170 PRO A C 1
ATOM 1352 O O . PRO A 1 170 ? -8.545 3.614 15.515 1.00 95.44 170 PRO A O 1
ATOM 1355 N N . LEU A 1 171 ? -10.347 4.644 16.344 1.00 94.38 171 LEU A N 1
ATOM 1356 C CA . LEU A 1 171 ? -11.195 4.260 15.205 1.00 94.38 171 LEU A CA 1
ATOM 1357 C C . LEU A 1 171 ? -10.749 4.907 13.891 1.00 94.38 171 LEU A C 1
ATOM 1359 O O . LEU A 1 171 ? -10.827 4.261 12.846 1.00 94.38 171 LEU A O 1
ATOM 1363 N N . GLU A 1 172 ? -10.272 6.150 13.930 1.00 96.06 172 GLU A N 1
ATOM 1364 C CA . GLU A 1 172 ? -9.741 6.842 12.759 1.00 96.06 172 GLU A CA 1
ATOM 1365 C C . GLU A 1 172 ? -8.462 6.174 12.244 1.00 96.06 172 GLU A C 1
ATOM 1367 O O . GLU A 1 172 ? -8.401 5.836 11.059 1.00 96.06 172 GLU A O 1
ATOM 1372 N N . TYR A 1 173 ? -7.504 5.871 13.131 1.00 97.19 173 TYR A N 1
ATOM 1373 C CA . TYR A 1 173 ? -6.298 5.116 12.766 1.00 97.19 173 TYR A CA 1
ATOM 1374 C C . TYR A 1 173 ? -6.644 3.767 12.133 1.00 97.19 173 TYR A C 1
ATOM 1376 O O . TYR A 1 173 ? -6.135 3.406 11.070 1.00 97.19 173 TYR A O 1
ATOM 1384 N N . TYR A 1 174 ? -7.581 3.033 12.732 1.00 95.81 174 TYR A N 1
ATOM 1385 C CA . TYR A 1 174 ? -8.023 1.753 12.193 1.00 95.81 174 TYR A CA 1
ATOM 1386 C C . TYR A 1 174 ? -8.723 1.882 10.829 1.00 95.81 174 TYR A C 1
ATOM 1388 O O . TYR A 1 174 ? -8.443 1.111 9.904 1.00 95.81 174 TYR A O 1
ATOM 1396 N N . LYS A 1 175 ? -9.615 2.866 10.672 1.00 95.31 175 LYS A N 1
ATOM 1397 C CA . LYS A 1 175 ? -10.304 3.149 9.406 1.00 95.31 175 LYS A CA 1
ATOM 1398 C C . LYS A 1 175 ? -9.305 3.492 8.301 1.00 95.31 175 LYS A C 1
ATOM 1400 O O . LYS A 1 175 ? -9.425 2.971 7.188 1.00 95.31 175 LYS A O 1
ATOM 1405 N N . ASN A 1 176 ? -8.312 4.323 8.605 1.00 97.00 176 ASN A N 1
ATOM 1406 C CA . ASN A 1 176 ? -7.257 4.691 7.667 1.00 97.00 176 ASN A CA 1
ATOM 1407 C C . ASN A 1 176 ? -6.377 3.486 7.321 1.00 97.00 176 ASN A C 1
ATOM 1409 O O . ASN A 1 176 ? -6.115 3.256 6.140 1.00 97.00 176 ASN A O 1
ATOM 1413 N N . ALA A 1 177 ? -6.003 2.662 8.304 1.00 96.94 177 ALA A N 1
ATOM 1414 C CA . ALA A 1 177 ? -5.272 1.419 8.069 1.00 96.94 177 ALA A CA 1
ATOM 1415 C C . ALA A 1 177 ? -6.045 0.467 7.138 1.00 96.94 177 ALA A C 1
ATOM 1417 O O . ALA A 1 177 ? -5.483 -0.034 6.165 1.00 96.94 177 ALA A O 1
ATOM 1418 N N . CYS A 1 178 ? -7.349 0.270 7.359 1.00 95.31 178 CYS A N 1
ATOM 1419 C CA . CYS A 1 178 ? -8.188 -0.553 6.481 1.00 95.31 178 CYS A CA 1
ATOM 1420 C C . CYS A 1 178 ? -8.222 -0.028 5.046 1.00 95.31 178 CYS A C 1
ATOM 1422 O O . CYS A 1 178 ? -8.068 -0.807 4.102 1.00 95.31 178 CYS A O 1
ATOM 1424 N N . LYS A 1 179 ? -8.393 1.290 4.882 1.00 95.75 179 LYS A N 1
ATOM 1425 C CA . LYS A 1 179 ? -8.387 1.936 3.568 1.00 95.75 179 LYS A CA 1
ATOM 1426 C C . LYS A 1 179 ? -7.051 1.716 2.859 1.00 95.75 179 LYS A C 1
ATOM 1428 O O . LYS A 1 179 ? -7.038 1.199 1.749 1.00 95.75 179 LYS A O 1
ATOM 1433 N N . ARG A 1 180 ? -5.931 2.025 3.522 1.00 96.62 180 ARG A N 1
ATOM 1434 C CA . ARG A 1 180 ? -4.591 1.901 2.927 1.00 96.62 180 ARG A CA 1
ATOM 1435 C C . ARG A 1 180 ? -4.206 0.459 2.621 1.00 96.62 180 ARG A C 1
ATOM 1437 O O . ARG A 1 180 ? -3.573 0.210 1.601 1.00 96.62 180 ARG A O 1
ATOM 1444 N N . ALA A 1 181 ? -4.604 -0.495 3.463 1.00 96.50 181 ALA A N 1
ATOM 1445 C CA . ALA A 1 181 ? -4.434 -1.912 3.161 1.00 96.50 181 ALA A CA 1
ATOM 1446 C C . ALA A 1 181 ? -5.208 -2.300 1.892 1.00 96.50 181 ALA A C 1
ATOM 1448 O O . ALA A 1 181 ? -4.653 -2.975 1.029 1.00 96.50 181 ALA A O 1
ATOM 1449 N N . GLY A 1 182 ? -6.450 -1.827 1.749 1.00 95.31 182 GLY A N 1
ATOM 1450 C CA . GLY A 1 182 ? -7.241 -2.010 0.533 1.00 95.31 182 GLY A CA 1
ATOM 1451 C C . GLY A 1 182 ? -6.570 -1.417 -0.705 1.00 95.31 182 GLY A C 1
ATOM 1452 O O . GLY A 1 182 ? -6.405 -2.131 -1.693 1.00 95.31 182 GLY A O 1
ATOM 1453 N N . ASP A 1 183 ? -6.116 -0.164 -0.620 1.00 95.81 183 ASP A N 1
ATOM 1454 C CA . ASP A 1 183 ? -5.432 0.540 -1.712 1.00 95.81 183 ASP A CA 1
ATOM 1455 C C . ASP A 1 183 ? -4.174 -0.233 -2.161 1.00 95.81 183 ASP A C 1
ATOM 1457 O O . ASP A 1 183 ? -3.995 -0.509 -3.349 1.00 95.81 183 ASP A O 1
ATOM 1461 N N . VAL A 1 184 ? -3.334 -0.678 -1.218 1.00 96.94 184 VAL A N 1
ATOM 1462 C CA . VAL A 1 184 ? -2.136 -1.479 -1.527 1.00 96.94 184 VAL A CA 1
ATOM 1463 C C . VAL A 1 184 ? -2.506 -2.799 -2.205 1.00 96.94 184 VAL A C 1
ATOM 1465 O O . VAL A 1 184 ? -1.932 -3.133 -3.240 1.00 96.94 184 VAL A O 1
ATOM 1468 N N . LEU A 1 185 ? -3.464 -3.550 -1.655 1.00 96.19 185 LEU A N 1
ATOM 1469 C CA . LEU A 1 185 ? -3.852 -4.857 -2.198 1.00 96.19 185 LEU A CA 1
ATOM 1470 C C . LEU A 1 185 ? -4.547 -4.758 -3.559 1.00 96.19 185 LEU A C 1
ATOM 1472 O O . LEU A 1 185 ? -4.498 -5.712 -4.335 1.00 96.19 185 LEU A O 1
ATOM 1476 N N . GLN A 1 186 ? -5.188 -3.627 -3.852 1.00 94.56 186 GLN A N 1
ATOM 1477 C CA . GLN A 1 186 ? -5.799 -3.364 -5.148 1.00 94.56 186 GLN A CA 1
ATOM 1478 C C . GLN A 1 186 ? -4.756 -2.939 -6.188 1.00 94.56 186 GLN A C 1
ATOM 1480 O O . GLN A 1 186 ? -4.786 -3.440 -7.308 1.00 94.56 186 GLN A O 1
ATOM 1485 N N . HIS A 1 187 ? -3.827 -2.044 -5.844 1.00 95.12 187 HIS A N 1
ATOM 1486 C CA . HIS A 1 187 ? -2.901 -1.457 -6.818 1.00 95.12 187 HIS A CA 1
ATOM 1487 C C . HIS A 1 187 ? -1.620 -2.269 -7.039 1.00 95.12 187 HIS A C 1
ATOM 1489 O O . HIS A 1 187 ? -1.116 -2.296 -8.164 1.00 95.12 187 HIS A O 1
ATOM 1495 N N . ALA A 1 188 ? -1.105 -2.961 -6.016 1.00 96.25 188 ALA A N 1
ATOM 1496 C CA . ALA A 1 188 ? 0.146 -3.717 -6.114 1.00 96.25 188 ALA A CA 1
ATOM 1497 C C . ALA A 1 188 ? 0.174 -4.717 -7.292 1.00 96.25 188 ALA A C 1
ATOM 1499 O O . ALA A 1 188 ? 1.153 -4.689 -8.044 1.00 96.25 188 ALA A O 1
ATOM 1500 N N . PRO A 1 189 ? -0.873 -5.536 -7.542 1.00 95.69 189 PRO A N 1
ATOM 1501 C CA . PRO A 1 189 ? -0.876 -6.461 -8.678 1.00 95.69 189 PRO A CA 1
ATOM 1502 C C . PRO A 1 189 ? -0.784 -5.740 -10.028 1.00 95.69 189 PRO A C 1
ATOM 1504 O O . PRO A 1 189 ? 0.027 -6.108 -10.872 1.00 95.69 189 PRO A O 1
ATOM 1507 N N . HIS A 1 190 ? -1.546 -4.656 -10.206 1.00 95.56 190 HIS A N 1
ATOM 1508 C CA . HIS A 1 190 ? -1.561 -3.890 -11.455 1.00 95.56 190 HIS A CA 1
ATOM 1509 C C . HIS A 1 190 ? -0.212 -3.232 -11.757 1.00 95.56 190 HIS A C 1
ATOM 1511 O O . HIS A 1 190 ? 0.245 -3.247 -12.901 1.00 95.56 190 HIS A O 1
ATOM 1517 N N . ILE A 1 191 ? 0.451 -2.685 -10.734 1.00 96.81 191 ILE A N 1
ATOM 1518 C CA . ILE A 1 191 ? 1.789 -2.100 -10.882 1.00 96.81 191 ILE A CA 1
ATOM 1519 C C . ILE A 1 191 ? 2.803 -3.202 -11.227 1.00 96.81 191 ILE A C 1
ATOM 1521 O O . ILE A 1 191 ? 3.627 -3.025 -12.123 1.00 96.81 191 ILE A O 1
ATOM 1525 N N . ASN A 1 192 ? 2.716 -4.369 -10.583 1.00 96.38 192 ASN A N 1
ATOM 1526 C CA . ASN A 1 192 ? 3.589 -5.511 -10.870 1.00 96.38 192 ASN A CA 1
ATOM 1527 C C . ASN A 1 192 ? 3.442 -6.013 -12.319 1.00 96.38 192 ASN A C 1
ATOM 1529 O O . ASN A 1 192 ? 4.441 -6.293 -12.995 1.00 96.38 192 ASN A O 1
ATOM 1533 N N . ASP A 1 193 ? 2.208 -6.094 -12.816 1.00 96.88 193 ASP A N 1
ATOM 1534 C CA . ASP A 1 193 ? 1.906 -6.488 -14.194 1.00 96.88 193 ASP A CA 1
ATOM 1535 C C . ASP A 1 193 ? 2.430 -5.449 -15.194 1.00 96.88 193 ASP A C 1
ATOM 1537 O O . ASP A 1 193 ? 3.127 -5.804 -16.148 1.00 96.88 193 ASP A O 1
ATOM 1541 N N . SER A 1 194 ? 2.193 -4.161 -14.929 1.00 96.62 194 SER A N 1
ATOM 1542 C CA . SER A 1 194 ? 2.713 -3.046 -15.734 1.00 96.62 194 SER A CA 1
ATOM 1543 C C . SER A 1 194 ? 4.243 -3.082 -15.843 1.00 96.62 194 SER A C 1
ATOM 1545 O O . SER A 1 194 ? 4.805 -3.047 -16.944 1.00 96.62 194 SER A O 1
ATOM 1547 N N . ILE A 1 195 ? 4.942 -3.262 -14.718 1.00 96.31 195 ILE A N 1
ATOM 1548 C CA . ILE A 1 195 ? 6.403 -3.397 -14.706 1.00 96.31 195 ILE A CA 1
ATOM 1549 C C . ILE A 1 195 ? 6.846 -4.641 -15.487 1.00 96.31 195 ILE A C 1
ATOM 1551 O O . ILE A 1 195 ? 7.846 -4.596 -16.206 1.00 96.31 195 ILE A O 1
ATOM 1555 N N . SER A 1 196 ? 6.108 -5.750 -15.391 1.00 96.25 196 SER A N 1
ATOM 1556 C CA . SER A 1 196 ? 6.413 -6.978 -16.136 1.00 96.25 196 SER A CA 1
ATOM 1557 C C . SER A 1 196 ? 6.367 -6.763 -17.645 1.00 96.25 196 SER A C 1
ATOM 1559 O O . SER A 1 196 ? 7.266 -7.227 -18.348 1.00 96.25 196 SER A O 1
ATOM 1561 N N . VAL A 1 197 ? 5.370 -6.027 -18.140 1.00 96.19 197 VAL A N 1
ATOM 1562 C CA . VAL A 1 197 ? 5.266 -5.659 -19.559 1.00 96.19 197 VAL A CA 1
ATOM 1563 C C . VAL A 1 197 ? 6.499 -4.873 -20.006 1.00 96.19 197 VAL A C 1
ATOM 1565 O O . VAL A 1 197 ? 7.095 -5.192 -21.036 1.00 96.19 197 VAL A O 1
ATOM 1568 N N . ILE A 1 198 ? 6.938 -3.900 -19.207 1.00 95.25 198 ILE A N 1
ATOM 1569 C CA . ILE A 1 198 ? 8.087 -3.047 -19.539 1.00 95.25 198 ILE A CA 1
ATOM 1570 C C . ILE A 1 198 ? 9.395 -3.839 -19.508 1.00 95.25 198 ILE A C 1
ATOM 1572 O O . ILE A 1 198 ? 10.197 -3.737 -20.436 1.00 95.25 198 ILE A O 1
ATOM 1576 N N . VAL A 1 199 ? 9.596 -4.686 -18.495 1.00 95.75 199 VAL A N 1
ATOM 1577 C CA . VAL A 1 199 ? 10.771 -5.569 -18.414 1.00 95.75 199 VAL A CA 1
ATOM 1578 C C . VAL A 1 199 ? 10.819 -6.528 -19.608 1.00 95.75 199 VAL A C 1
ATOM 1580 O O . VAL A 1 199 ? 11.884 -6.728 -20.190 1.00 95.75 199 VAL A O 1
ATOM 1583 N N . ASN A 1 200 ? 9.677 -7.071 -20.033 1.00 95.62 200 ASN A N 1
ATOM 1584 C CA . ASN A 1 200 ? 9.606 -7.939 -21.210 1.00 95.62 200 ASN A CA 1
ATOM 1585 C C . ASN A 1 200 ? 9.866 -7.177 -22.524 1.00 95.62 200 ASN A C 1
ATOM 1587 O O . ASN A 1 200 ? 10.373 -7.763 -23.484 1.00 95.62 200 ASN A O 1
ATOM 1591 N N . ASN A 1 201 ? 9.596 -5.868 -22.559 1.00 94.88 201 ASN A N 1
ATOM 1592 C CA . ASN A 1 201 ? 9.899 -4.985 -23.687 1.00 94.88 201 ASN A CA 1
ATOM 1593 C C . ASN A 1 201 ? 11.327 -4.388 -23.650 1.00 94.88 201 ASN A C 1
ATOM 1595 O O . ASN A 1 201 ? 11.628 -3.447 -24.387 1.00 94.88 201 ASN A O 1
ATOM 1599 N N . GLU A 1 202 ? 12.248 -4.933 -22.844 1.00 94.88 202 GLU A N 1
ATOM 1600 C CA . GLU A 1 202 ? 13.646 -4.467 -22.762 1.00 94.88 202 GLU A CA 1
ATOM 1601 C C . GLU A 1 202 ? 14.296 -4.339 -24.151 1.00 94.88 202 GLU A C 1
ATOM 1603 O O . GLU A 1 202 ? 14.888 -3.312 -24.489 1.00 94.88 202 GLU A O 1
ATOM 1608 N N . LYS A 1 203 ? 14.154 -5.368 -24.999 1.00 94.62 203 LYS A N 1
ATOM 1609 C CA . LYS A 1 203 ? 14.733 -5.370 -26.353 1.00 94.62 203 LYS A CA 1
ATOM 1610 C C . LYS A 1 203 ? 14.155 -4.260 -27.237 1.00 94.62 203 LYS A C 1
ATOM 1612 O O . LYS A 1 203 ? 14.883 -3.741 -28.082 1.00 94.62 203 LYS A O 1
ATOM 1617 N N . GLY A 1 204 ? 12.878 -3.916 -27.064 1.00 94.69 204 GLY A N 1
ATOM 1618 C CA . GLY A 1 204 ? 12.220 -2.830 -27.790 1.00 94.69 204 GLY A CA 1
ATOM 1619 C C . GLY A 1 204 ? 12.814 -1.478 -27.413 1.00 94.69 204 GLY A C 1
ATOM 1620 O O . GLY A 1 204 ? 13.314 -0.770 -28.284 1.00 94.69 204 GLY A O 1
ATOM 1621 N N . MET A 1 205 ? 12.901 -1.191 -26.112 1.00 94.06 205 MET A N 1
ATOM 1622 C CA . MET A 1 205 ? 13.481 0.061 -25.611 1.00 94.06 205 MET A CA 1
ATOM 1623 C C . MET A 1 205 ? 14.950 0.226 -26.015 1.00 94.06 205 MET A C 1
ATOM 1625 O O . MET A 1 205 ? 15.356 1.300 -26.449 1.00 94.06 205 MET A O 1
ATOM 1629 N N . ARG A 1 206 ? 15.753 -0.847 -25.967 1.00 93.38 206 ARG A N 1
ATOM 1630 C CA . ARG A 1 206 ? 17.147 -0.805 -26.446 1.00 93.38 206 ARG A CA 1
ATOM 1631 C C . ARG A 1 206 ? 17.233 -0.448 -27.932 1.00 93.38 206 ARG A C 1
ATOM 1633 O O . ARG A 1 206 ? 18.090 0.342 -28.316 1.00 93.38 206 ARG A O 1
ATOM 1640 N N . ARG A 1 207 ? 16.338 -0.996 -28.762 1.00 93.81 207 ARG A N 1
ATOM 1641 C CA . ARG A 1 207 ? 16.259 -0.649 -30.190 1.00 93.81 207 ARG A CA 1
ATOM 1642 C C . ARG A 1 207 ? 15.848 0.806 -30.402 1.00 93.81 207 ARG A C 1
ATOM 1644 O O . ARG A 1 207 ? 16.375 1.420 -31.321 1.00 93.81 207 ARG A O 1
ATOM 1651 N N . GLU A 1 208 ? 14.946 1.350 -29.589 1.00 92.81 208 GLU A N 1
ATOM 1652 C CA . GLU A 1 208 ? 14.566 2.770 -29.656 1.00 92.81 208 GLU A CA 1
ATOM 1653 C C . GLU A 1 208 ? 15.764 3.689 -29.391 1.00 92.81 208 GLU A C 1
ATOM 1655 O O . GLU A 1 208 ? 15.984 4.614 -30.167 1.00 92.81 208 GLU A O 1
ATOM 1660 N N . ILE A 1 209 ? 16.601 3.380 -28.391 1.00 92.31 209 ILE A N 1
ATOM 1661 C CA . ILE A 1 209 ? 17.846 4.131 -28.146 1.00 92.31 209 ILE A CA 1
ATOM 1662 C C . ILE A 1 209 ? 18.783 4.067 -29.355 1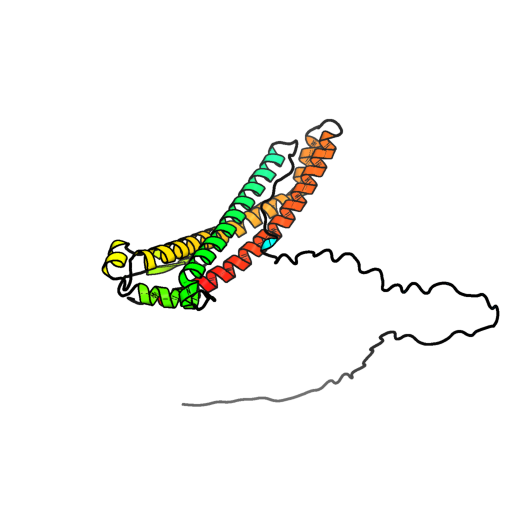.00 92.31 209 ILE A C 1
ATOM 1664 O O . ILE A 1 209 ? 19.296 5.095 -29.786 1.00 92.31 209 ILE A O 1
ATOM 1668 N N . THR A 1 210 ? 19.000 2.877 -29.924 1.00 89.62 210 THR A N 1
ATOM 1669 C CA . THR A 1 210 ? 19.883 2.716 -31.092 1.00 89.62 210 THR A CA 1
ATOM 1670 C C . THR A 1 210 ? 19.355 3.450 -32.326 1.00 89.62 210 THR A C 1
ATOM 1672 O O . THR A 1 210 ? 20.144 3.975 -33.103 1.00 89.62 210 THR A O 1
ATOM 1675 N N . LYS A 1 211 ? 18.032 3.501 -32.515 1.00 91.56 211 LYS A N 1
ATOM 1676 C CA . LYS A 1 211 ? 17.395 4.178 -33.656 1.00 91.56 211 LYS A CA 1
ATOM 1677 C C . LYS A 1 211 ? 17.330 5.695 -33.520 1.00 91.56 211 LYS A C 1
ATOM 1679 O O . LYS A 1 211 ? 17.136 6.360 -34.528 1.00 91.56 211 LYS A O 1
ATOM 1684 N N . ALA A 1 212 ? 17.463 6.232 -32.312 1.00 88.69 212 ALA A N 1
ATOM 1685 C CA . ALA A 1 212 ? 17.361 7.665 -32.055 1.00 88.69 212 ALA A CA 1
ATOM 1686 C C . ALA A 1 212 ? 18.560 8.484 -32.579 1.00 88.69 212 ALA A C 1
ATOM 1688 O O . ALA A 1 212 ? 18.605 9.683 -32.326 1.00 88.69 212 ALA A O 1
ATOM 1689 N N . ASP A 1 213 ? 19.511 7.844 -33.275 1.00 82.12 213 ASP A N 1
ATOM 1690 C CA . ASP A 1 213 ? 20.698 8.452 -33.898 1.00 82.12 213 ASP A CA 1
ATOM 1691 C C . ASP A 1 213 ? 21.422 9.437 -32.965 1.00 82.12 213 ASP A C 1
ATOM 1693 O O . ASP A 1 213 ? 21.741 10.580 -33.293 1.00 82.12 213 ASP A O 1
ATOM 1697 N N . LEU A 1 214 ? 21.602 8.997 -31.716 1.00 85.81 214 LEU A N 1
ATOM 1698 C CA . LEU A 1 214 ? 22.197 9.814 -30.670 1.00 85.81 214 LEU A CA 1
ATOM 1699 C C . LEU A 1 214 ? 23.710 9.935 -30.899 1.00 85.81 214 LEU A C 1
ATOM 1701 O O . LEU A 1 214 ? 24.372 8.930 -31.166 1.00 85.81 214 LEU A O 1
ATOM 1705 N N . PRO A 1 215 ? 24.295 11.131 -30.721 1.00 82.06 215 PRO A N 1
ATOM 1706 C CA . PRO A 1 215 ? 25.712 11.342 -30.976 1.00 82.06 215 PRO A CA 1
ATOM 1707 C C . PRO A 1 215 ? 26.581 10.591 -29.959 1.00 82.06 215 PRO A C 1
ATOM 1709 O O . PRO A 1 215 ? 26.427 10.786 -28.750 1.00 82.06 215 PRO A O 1
ATOM 1712 N N . GLY A 1 216 ? 27.515 9.778 -30.466 1.00 78.38 216 GLY A N 1
ATOM 1713 C CA . GLY A 1 216 ? 28.618 9.148 -29.726 1.00 78.38 216 GLY A CA 1
ATOM 1714 C C . GLY A 1 216 ? 28.246 8.649 -28.325 1.00 78.38 216 GLY A C 1
ATOM 1715 O O . GLY A 1 216 ? 27.416 7.750 -28.161 1.00 78.38 216 GLY A O 1
ATOM 1716 N N . ASP A 1 217 ? 28.848 9.270 -27.309 1.00 83.81 217 ASP A N 1
ATOM 1717 C CA . ASP A 1 217 ? 28.724 8.894 -25.895 1.00 83.81 217 ASP A CA 1
ATOM 1718 C C . ASP A 1 217 ? 27.280 8.925 -25.366 1.00 83.81 217 ASP A C 1
ATOM 1720 O O . ASP A 1 217 ? 26.921 8.115 -24.510 1.00 83.81 217 ASP A O 1
ATOM 1724 N N . LYS A 1 218 ? 26.393 9.764 -25.928 1.00 85.44 218 LYS A N 1
ATOM 1725 C CA . LYS A 1 218 ? 24.984 9.834 -25.491 1.00 85.44 218 LYS A CA 1
ATOM 1726 C C . LYS A 1 218 ? 24.206 8.558 -25.804 1.00 85.44 218 LYS A C 1
ATOM 1728 O O . LYS A 1 218 ? 23.306 8.194 -25.046 1.00 85.44 218 LYS A O 1
ATOM 1733 N N . GLY A 1 219 ? 24.539 7.870 -26.898 1.00 87.19 219 GLY A N 1
ATOM 1734 C CA . GLY A 1 219 ? 23.939 6.575 -27.226 1.00 87.19 219 GLY A CA 1
ATOM 1735 C C . GLY A 1 219 ? 24.369 5.484 -26.242 1.00 87.19 219 GLY A C 1
ATOM 1736 O O . GLY A 1 219 ? 23.540 4.698 -25.774 1.00 87.19 219 GLY A O 1
ATOM 1737 N N . ILE A 1 220 ? 25.655 5.477 -25.874 1.00 89.38 220 ILE A N 1
ATOM 1738 C CA . ILE A 1 220 ? 26.229 4.534 -24.903 1.00 89.38 220 ILE A CA 1
ATOM 1739 C C . ILE A 1 220 ? 25.630 4.769 -23.512 1.00 89.38 220 ILE A C 1
ATOM 1741 O O . ILE A 1 220 ? 25.182 3.820 -22.863 1.00 89.38 220 ILE A O 1
ATOM 1745 N N . ASP A 1 221 ? 25.570 6.021 -23.067 1.00 91.56 221 ASP A N 1
ATOM 1746 C CA . ASP A 1 221 ? 25.032 6.370 -21.754 1.00 91.56 221 ASP A CA 1
ATOM 1747 C C . ASP A 1 221 ? 23.518 6.158 -21.676 1.00 91.56 221 ASP A C 1
ATOM 1749 O O . ASP A 1 221 ? 23.028 5.628 -20.678 1.00 91.56 221 ASP A O 1
ATOM 1753 N N . GLY A 1 222 ? 22.780 6.437 -22.756 1.00 91.44 222 GLY A N 1
ATOM 1754 C CA . GLY A 1 222 ? 21.366 6.080 -22.864 1.00 91.44 222 GLY A CA 1
ATOM 1755 C C . GLY A 1 222 ? 21.133 4.573 -22.724 1.00 91.44 222 GLY A C 1
ATOM 1756 O O . GLY A 1 222 ? 20.239 4.149 -21.991 1.00 91.44 222 GLY A O 1
ATOM 1757 N N . MET A 1 223 ? 21.976 3.745 -23.351 1.00 93.75 223 MET A N 1
ATOM 1758 C CA . MET A 1 223 ? 21.904 2.287 -23.215 1.00 93.75 223 MET A CA 1
ATOM 1759 C C . MET A 1 223 ? 22.195 1.833 -21.776 1.00 93.75 223 MET A C 1
ATOM 1761 O O . MET A 1 223 ? 21.463 1.000 -21.237 1.00 93.75 223 MET A O 1
ATOM 1765 N N . LYS A 1 224 ? 23.221 2.397 -21.122 1.00 94.25 224 LYS A N 1
ATOM 1766 C CA . LYS A 1 224 ? 23.525 2.114 -19.706 1.00 94.25 224 LYS A CA 1
ATOM 1767 C C . LYS A 1 224 ? 22.365 2.511 -18.789 1.00 94.25 224 LYS A C 1
ATOM 1769 O O . LYS A 1 224 ? 22.004 1.731 -17.905 1.00 94.25 224 LYS A O 1
ATOM 1774 N N . ALA A 1 225 ? 21.759 3.677 -19.018 1.00 94.88 225 ALA A N 1
ATOM 1775 C CA . ALA A 1 225 ? 20.614 4.159 -18.251 1.00 94.88 225 ALA A CA 1
ATOM 1776 C C . ALA A 1 225 ? 19.410 3.214 -18.379 1.00 94.88 225 ALA A C 1
ATOM 1778 O O . ALA A 1 225 ? 18.839 2.821 -17.361 1.00 94.88 225 ALA A O 1
ATOM 1779 N N . VAL A 1 226 ? 19.088 2.756 -19.597 1.00 95.69 226 VAL A N 1
ATOM 1780 C CA . VAL A 1 226 ? 18.033 1.750 -19.828 1.00 95.69 226 VAL A CA 1
ATOM 1781 C C . VAL A 1 226 ? 18.321 0.463 -19.053 1.00 95.69 226 VAL A C 1
ATOM 1783 O O . VAL A 1 226 ? 17.456 -0.010 -18.318 1.00 95.69 226 VAL A O 1
ATOM 1786 N N . MET A 1 227 ? 19.532 -0.092 -19.157 1.00 95.75 227 MET A N 1
ATOM 1787 C CA . MET A 1 227 ? 19.887 -1.339 -18.460 1.00 95.75 227 MET A CA 1
ATOM 1788 C C . MET A 1 227 ? 19.819 -1.196 -16.931 1.00 95.75 227 MET A C 1
ATOM 1790 O O . MET A 1 227 ? 19.332 -2.094 -16.235 1.00 95.75 227 MET A O 1
ATOM 1794 N N . SER A 1 228 ? 20.267 -0.056 -16.401 1.00 96.12 228 SER A N 1
ATOM 1795 C CA . SER A 1 228 ? 20.175 0.258 -14.973 1.00 96.12 228 SER A CA 1
ATOM 1796 C C . SER A 1 228 ? 18.717 0.371 -14.517 1.00 96.12 228 SER A C 1
ATOM 1798 O O . SER A 1 228 ? 18.325 -0.271 -13.541 1.00 96.12 228 SER A O 1
ATOM 1800 N N . ASN A 1 229 ? 17.882 1.100 -15.262 1.00 96.69 229 ASN A N 1
ATOM 1801 C CA . ASN A 1 229 ? 16.464 1.253 -14.946 1.00 96.69 229 ASN A CA 1
ATOM 1802 C C . ASN A 1 229 ? 15.709 -0.081 -15.026 1.00 96.69 229 ASN A C 1
ATOM 1804 O O . ASN A 1 229 ? 14.923 -0.376 -14.134 1.00 96.69 229 ASN A O 1
ATOM 1808 N N . ILE A 1 230 ? 15.998 -0.942 -16.008 1.00 96.69 230 ILE A N 1
ATOM 1809 C CA . ILE A 1 230 ? 15.443 -2.306 -16.074 1.00 96.69 230 ILE A CA 1
ATOM 1810 C C . ILE A 1 230 ? 15.820 -3.129 -14.839 1.00 96.69 230 ILE A C 1
ATOM 1812 O O . ILE A 1 230 ? 14.993 -3.869 -14.305 1.00 96.69 230 ILE A O 1
ATOM 1816 N N . THR A 1 231 ? 17.059 -3.003 -14.366 1.00 95.62 231 THR A N 1
ATOM 1817 C CA . THR A 1 231 ? 17.505 -3.686 -13.145 1.00 95.62 231 THR A CA 1
ATOM 1818 C C . THR A 1 231 ? 16.723 -3.185 -11.928 1.00 95.62 231 THR A C 1
ATOM 1820 O O . THR A 1 231 ? 16.228 -3.996 -11.145 1.00 95.62 231 THR A O 1
ATOM 1823 N N . LYS A 1 232 ? 16.508 -1.866 -11.820 1.00 95.25 232 LYS A N 1
ATOM 1824 C CA . LYS A 1 232 ? 15.654 -1.261 -10.784 1.00 95.25 232 LYS A CA 1
ATOM 1825 C C . LYS A 1 232 ? 14.206 -1.750 -10.873 1.00 95.25 232 LYS A C 1
ATOM 1827 O O . LYS A 1 232 ? 13.647 -2.141 -9.856 1.00 95.25 232 LYS A O 1
ATOM 1832 N N . LEU A 1 233 ? 13.623 -1.821 -12.072 1.00 94.81 233 LEU A N 1
ATOM 1833 C CA . LEU A 1 233 ? 12.278 -2.365 -12.292 1.00 94.81 233 LEU A CA 1
ATOM 1834 C C . LEU A 1 233 ? 12.162 -3.832 -11.836 1.00 94.81 233 LEU A C 1
ATOM 1836 O O . LEU A 1 233 ? 11.179 -4.212 -11.203 1.00 94.81 233 LEU A O 1
ATOM 1840 N N . LYS A 1 234 ? 13.174 -4.668 -12.103 1.00 94.81 234 LYS A N 1
ATOM 1841 C CA . LYS A 1 234 ? 13.205 -6.057 -11.607 1.00 94.81 234 LYS A CA 1
ATOM 1842 C C . LYS A 1 234 ? 13.214 -6.108 -10.076 1.00 94.81 234 LYS A C 1
ATOM 1844 O O . LYS A 1 234 ? 12.489 -6.920 -9.504 1.00 94.81 234 LYS A O 1
ATOM 1849 N N . GLN A 1 235 ? 13.965 -5.219 -9.423 1.00 93.06 235 GLN A N 1
ATOM 1850 C CA . GLN A 1 235 ? 13.959 -5.097 -7.963 1.00 93.06 235 GLN A CA 1
ATOM 1851 C C . GLN A 1 235 ? 12.605 -4.606 -7.428 1.00 93.06 235 GLN A C 1
ATOM 1853 O O . GLN A 1 235 ? 12.096 -5.171 -6.461 1.00 93.06 235 GLN A O 1
ATOM 1858 N N . MET A 1 236 ? 11.977 -3.620 -8.083 1.00 94.00 236 MET A N 1
ATOM 1859 C CA . MET A 1 236 ? 10.640 -3.132 -7.715 1.00 94.00 236 MET A CA 1
ATOM 1860 C C . MET A 1 236 ? 9.628 -4.272 -7.645 1.00 94.00 236 MET A C 1
ATOM 1862 O O . MET A 1 236 ? 8.876 -4.342 -6.682 1.00 94.00 236 MET A O 1
ATOM 1866 N N . LYS A 1 237 ? 9.638 -5.210 -8.601 1.00 93.94 237 LYS A N 1
ATOM 1867 C CA . LYS A 1 237 ? 8.732 -6.373 -8.569 1.00 93.94 237 LYS A CA 1
ATOM 1868 C C . LYS A 1 237 ? 8.891 -7.218 -7.304 1.00 93.94 237 LYS A C 1
ATOM 1870 O O . LYS A 1 237 ? 7.901 -7.648 -6.716 1.00 93.94 237 LYS A O 1
ATOM 1875 N N . ILE A 1 238 ? 10.132 -7.461 -6.880 1.00 92.69 238 ILE A N 1
ATOM 1876 C CA . ILE A 1 238 ? 10.425 -8.219 -5.654 1.00 92.69 238 ILE A CA 1
ATOM 1877 C C . ILE A 1 238 ? 9.873 -7.467 -4.436 1.00 92.69 238 ILE A C 1
ATOM 1879 O O . ILE A 1 238 ? 9.217 -8.064 -3.577 1.00 92.69 238 ILE A O 1
ATOM 1883 N N . ASN A 1 239 ? 10.079 -6.150 -4.397 1.00 93.88 239 ASN A N 1
ATOM 1884 C CA . ASN A 1 239 ? 9.583 -5.293 -3.326 1.00 93.88 239 ASN A CA 1
ATOM 1885 C C . ASN A 1 239 ? 8.046 -5.245 -3.308 1.00 93.88 239 ASN A C 1
ATOM 1887 O O . ASN A 1 239 ? 7.456 -5.401 -2.246 1.00 93.88 239 ASN A O 1
ATOM 1891 N N . ILE A 1 240 ? 7.386 -5.128 -4.465 1.00 95.62 240 ILE A N 1
ATOM 1892 C CA . ILE A 1 240 ? 5.919 -5.141 -4.588 1.00 95.62 240 ILE A CA 1
ATOM 1893 C C . ILE A 1 240 ? 5.340 -6.459 -4.066 1.00 95.62 240 ILE A C 1
ATOM 1895 O O . ILE A 1 240 ? 4.398 -6.439 -3.278 1.00 95.62 240 ILE A O 1
ATOM 1899 N N . ASN A 1 241 ? 5.928 -7.603 -4.434 1.00 94.38 241 ASN A N 1
ATOM 1900 C CA . ASN A 1 241 ? 5.495 -8.906 -3.919 1.00 94.38 241 ASN A CA 1
ATOM 1901 C C . ASN A 1 241 ? 5.638 -8.987 -2.390 1.00 94.38 241 ASN A C 1
ATOM 1903 O O . ASN A 1 241 ? 4.781 -9.550 -1.706 1.00 94.38 241 ASN A O 1
ATOM 1907 N N . THR A 1 242 ? 6.719 -8.416 -1.854 1.00 93.75 242 THR A N 1
ATOM 1908 C CA . THR A 1 242 ? 6.957 -8.327 -0.409 1.00 93.75 242 THR A CA 1
ATOM 1909 C C . THR A 1 242 ? 5.888 -7.462 0.260 1.00 93.75 242 THR A C 1
ATOM 1911 O O . THR A 1 242 ? 5.211 -7.948 1.165 1.00 93.75 242 THR A O 1
ATOM 1914 N N . ILE A 1 243 ? 5.675 -6.234 -0.227 1.00 95.38 243 ILE A N 1
ATOM 1915 C CA . ILE A 1 243 ? 4.627 -5.311 0.238 1.00 95.38 243 ILE A CA 1
ATOM 1916 C C . ILE A 1 243 ? 3.274 -6.025 0.253 1.00 95.38 243 ILE A C 1
ATOM 1918 O O . ILE A 1 243 ? 2.630 -6.092 1.296 1.00 95.38 243 ILE A O 1
ATOM 1922 N N . GLN A 1 244 ? 2.880 -6.628 -0.870 1.00 95.31 244 GLN A N 1
ATOM 1923 C CA . GLN A 1 244 ? 1.598 -7.312 -0.996 1.00 95.31 244 GLN A CA 1
ATOM 1924 C C . GLN A 1 244 ? 1.451 -8.423 0.049 1.00 95.31 244 GLN A C 1
ATOM 1926 O O . GLN A 1 244 ? 0.459 -8.449 0.775 1.00 95.31 244 GLN A O 1
ATOM 1931 N N . LYS A 1 245 ? 2.445 -9.310 0.182 1.00 94.75 24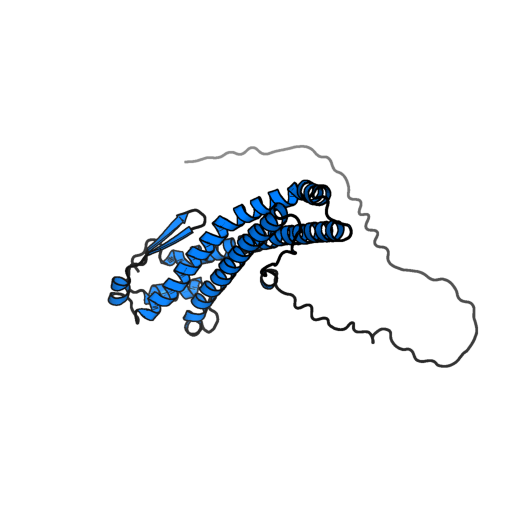5 LYS A N 1
ATOM 1932 C CA . LYS A 1 245 ? 2.399 -10.421 1.144 1.00 94.75 245 LYS A CA 1
ATOM 1933 C C . LYS A 1 245 ? 2.245 -9.927 2.584 1.00 94.75 245 LYS A C 1
ATOM 1935 O O . LYS A 1 245 ? 1.444 -10.478 3.340 1.00 94.75 245 LYS A O 1
ATOM 1940 N N . TYR A 1 246 ? 2.994 -8.898 2.976 1.00 94.00 246 TYR A N 1
ATOM 1941 C CA . TYR A 1 246 ? 2.901 -8.343 4.327 1.00 94.00 246 TYR A CA 1
ATOM 1942 C C . TYR A 1 246 ? 1.587 -7.601 4.562 1.00 94.00 246 TYR A C 1
ATOM 1944 O O . TYR A 1 246 ? 0.993 -7.745 5.633 1.00 94.00 246 TYR A O 1
ATOM 1952 N N . THR A 1 247 ? 1.080 -6.876 3.566 1.00 95.94 247 THR A N 1
ATOM 1953 C CA . THR A 1 247 ? -0.243 -6.256 3.645 1.00 95.94 247 THR A CA 1
ATOM 1954 C C . THR A 1 247 ? -1.352 -7.303 3.730 1.00 95.94 247 THR A C 1
ATOM 1956 O O . THR A 1 247 ? -2.286 -7.110 4.498 1.00 95.94 247 THR A O 1
ATOM 1959 N N . GLU A 1 248 ? -1.258 -8.439 3.033 1.00 95.62 248 GLU A N 1
ATOM 1960 C CA . GLU A 1 248 ? -2.235 -9.532 3.151 1.00 95.62 248 GLU A CA 1
ATOM 1961 C C . GLU A 1 248 ? -2.263 -10.132 4.562 1.00 95.62 248 GLU A C 1
ATOM 1963 O O . GLU A 1 248 ? -3.341 -10.399 5.095 1.00 95.62 248 GLU A O 1
ATOM 1968 N N . LEU A 1 249 ? -1.092 -10.340 5.175 1.00 94.44 249 LEU A N 1
ATOM 1969 C CA . LEU A 1 249 ? -0.987 -10.800 6.565 1.00 94.44 249 LEU A CA 1
ATOM 1970 C C . LEU A 1 249 ? -1.591 -9.772 7.525 1.00 94.44 249 LEU A C 1
ATOM 1972 O O . LEU A 1 249 ? -2.465 -10.103 8.320 1.00 94.44 249 LEU A O 1
ATOM 1976 N N . THR A 1 250 ? -1.198 -8.513 7.368 1.00 93.81 250 THR A N 1
ATOM 1977 C CA . THR A 1 250 ? -1.688 -7.388 8.166 1.00 93.81 250 THR A CA 1
ATOM 1978 C C . THR A 1 250 ? -3.205 -7.228 8.058 1.00 93.81 250 THR A C 1
ATOM 1980 O O . THR A 1 250 ? -3.897 -7.064 9.057 1.00 93.81 250 THR A O 1
ATOM 1983 N N . PHE A 1 251 ? -3.750 -7.318 6.846 1.00 94.81 251 PHE A N 1
ATOM 1984 C CA . PHE A 1 251 ? -5.184 -7.223 6.599 1.00 94.81 251 PHE A CA 1
ATOM 1985 C C . PHE A 1 251 ? -5.949 -8.372 7.261 1.00 94.81 251 PHE A C 1
ATOM 1987 O O . PHE A 1 251 ? -7.018 -8.145 7.825 1.00 94.81 251 PHE A O 1
ATOM 1994 N N . LYS A 1 252 ? -5.404 -9.596 7.240 1.00 94.25 252 LYS A N 1
ATOM 1995 C CA . LYS A 1 252 ? -5.985 -10.728 7.978 1.00 94.25 252 LYS A CA 1
ATOM 1996 C C . LYS A 1 252 ? -5.982 -10.469 9.482 1.00 94.25 252 LYS A C 1
ATOM 1998 O O . LYS A 1 252 ? -7.000 -10.708 10.115 1.00 94.25 252 LYS A O 1
ATOM 2003 N N . GLU A 1 253 ? -4.896 -9.948 10.046 1.00 93.62 253 GLU A N 1
ATOM 2004 C CA . GLU A 1 253 ? -4.847 -9.610 11.475 1.00 93.62 253 GLU A CA 1
ATOM 2005 C C . GLU A 1 253 ? -5.863 -8.523 11.853 1.00 93.62 253 GLU A C 1
ATOM 2007 O O . GLU A 1 253 ? -6.575 -8.673 12.844 1.00 93.62 253 GLU A O 1
ATOM 2012 N N . LEU A 1 254 ? -5.977 -7.461 11.046 1.00 93.56 254 LEU A N 1
ATOM 2013 C CA . LEU A 1 254 ? -6.981 -6.405 11.224 1.00 93.56 254 LEU A CA 1
ATOM 2014 C C . LEU A 1 254 ? -8.406 -6.965 11.143 1.00 93.56 254 LEU A C 1
ATOM 2016 O O . LEU A 1 254 ? -9.254 -6.636 11.974 1.00 93.56 254 LEU A O 1
ATOM 2020 N N . LEU A 1 255 ? -8.666 -7.838 10.168 1.00 93.06 255 LEU A N 1
ATOM 2021 C CA . LEU A 1 255 ? -9.951 -8.509 10.008 1.00 93.06 255 LEU A CA 1
ATOM 2022 C C . LEU A 1 255 ? -10.286 -9.368 11.229 1.00 93.06 255 LEU A C 1
ATOM 2024 O O . LEU A 1 255 ? -11.376 -9.245 11.769 1.00 93.06 255 LEU A O 1
ATOM 2028 N N . GLU A 1 256 ? -9.367 -10.227 11.666 1.00 92.56 256 GLU A N 1
ATOM 2029 C CA . GLU A 1 256 ? -9.592 -11.122 12.804 1.00 92.56 256 GLU A CA 1
ATOM 2030 C C . GLU A 1 256 ? -9.784 -10.347 14.113 1.00 92.56 256 GLU A C 1
ATOM 2032 O O . GLU A 1 256 ? -10.713 -10.643 14.862 1.00 92.56 256 GLU A O 1
ATOM 2037 N N . ALA A 1 257 ? -8.971 -9.318 14.369 1.00 91.38 257 ALA A N 1
ATOM 2038 C CA . ALA A 1 257 ? -9.084 -8.508 15.581 1.00 91.38 257 ALA A CA 1
ATOM 2039 C C . ALA A 1 257 ? -10.385 -7.685 15.626 1.00 91.38 257 ALA A C 1
ATOM 2041 O O . ALA A 1 257 ? -10.970 -7.508 16.694 1.00 91.38 257 ALA A O 1
ATOM 2042 N N . SER A 1 258 ? -10.866 -7.217 14.470 1.00 91.12 258 SER A N 1
ATOM 2043 C CA . SER A 1 258 ? -12.082 -6.401 14.376 1.00 91.12 258 SER A CA 1
ATOM 2044 C C . SER A 1 258 ? -13.389 -7.192 14.397 1.00 91.12 258 SER A C 1
ATOM 2046 O O . SER A 1 258 ? -14.449 -6.583 14.542 1.00 91.12 258 SER A O 1
ATOM 2048 N N . LYS A 1 259 ? -13.347 -8.533 14.344 1.00 90.00 259 LYS A N 1
ATOM 2049 C CA . LYS A 1 259 ? -14.546 -9.388 14.445 1.00 90.00 259 LYS A CA 1
ATOM 2050 C C . LYS A 1 259 ? -15.367 -9.159 15.709 1.00 90.00 259 LYS A C 1
ATOM 2052 O O . LYS A 1 259 ? -16.551 -9.468 15.707 1.00 90.00 259 LYS A O 1
ATOM 2057 N N . LEU A 1 260 ? -14.777 -8.599 16.765 1.00 84.38 260 LEU A N 1
ATOM 2058 C CA . LEU A 1 260 ? -15.508 -8.227 17.980 1.00 84.38 260 LEU A CA 1
ATOM 2059 C C . LEU A 1 260 ? -16.632 -7.205 17.714 1.00 84.38 260 LEU A C 1
ATOM 2061 O O . LEU A 1 260 ? -17.599 -7.160 18.467 1.00 84.38 260 LEU A O 1
ATOM 2065 N N . PHE A 1 261 ? -16.534 -6.439 16.626 1.00 82.69 261 PHE A N 1
ATOM 2066 C CA . PHE A 1 261 ? -17.564 -5.509 16.157 1.00 82.69 261 PHE A CA 1
ATOM 2067 C C . PHE A 1 261 ? -18.509 -6.117 15.104 1.00 82.69 261 PHE A C 1
ATOM 2069 O O . PHE A 1 261 ? -19.420 -5.441 14.631 1.00 82.69 261 PHE A O 1
ATOM 2076 N N . PHE A 1 262 ? -18.308 -7.371 14.682 1.00 76.62 262 PHE A N 1
ATOM 2077 C CA . PHE A 1 262 ? -19.179 -8.006 13.691 1.00 76.62 262 PHE A CA 1
ATOM 2078 C C . PHE A 1 262 ? -20.424 -8.558 14.386 1.00 76.62 262 PHE A C 1
ATOM 2080 O O . PHE A 1 262 ? -20.339 -9.511 15.154 1.00 76.62 262 PHE A O 1
ATOM 2087 N N . GLY A 1 263 ? -21.592 -7.991 14.077 1.00 56.44 263 GLY A N 1
ATOM 2088 C CA . GLY A 1 263 ? -22.882 -8.536 14.514 1.00 56.44 263 GLY A CA 1
ATOM 2089 C C . GLY A 1 263 ? -23.260 -8.267 15.974 1.00 56.44 263 GLY A C 1
ATOM 2090 O O . GLY A 1 263 ? -24.249 -8.827 16.441 1.00 56.44 263 GLY A O 1
ATOM 2091 N N . SER A 1 264 ? -22.530 -7.398 16.672 1.00 39.22 264 SER A N 1
ATOM 2092 C CA . SER A 1 264 ? -22.839 -6.996 18.045 1.00 39.22 264 SER A CA 1
ATOM 2093 C C . SER A 1 264 ? -23.266 -5.529 18.062 1.00 39.22 264 SER A C 1
ATOM 2095 O O . SER A 1 264 ? -22.532 -4.668 17.583 1.00 39.22 264 SER A O 1
ATOM 2097 N N . ASN A 1 265 ? -24.420 -5.227 18.666 1.00 39.91 265 ASN A N 1
ATOM 2098 C CA . ASN A 1 265 ? -24.513 -3.970 19.408 1.00 39.91 265 ASN A CA 1
ATOM 2099 C C . ASN A 1 265 ? -23.425 -4.063 20.490 1.00 39.91 265 ASN A C 1
ATOM 2101 O O . ASN A 1 265 ? -23.373 -5.093 21.169 1.00 39.91 265 ASN A O 1
ATOM 2105 N N . CYS A 1 266 ? -22.524 -3.081 20.575 1.00 44.12 266 CYS A N 1
ATOM 2106 C CA . CYS A 1 266 ? -21.559 -3.027 21.674 1.00 44.12 266 CYS A CA 1
ATOM 2107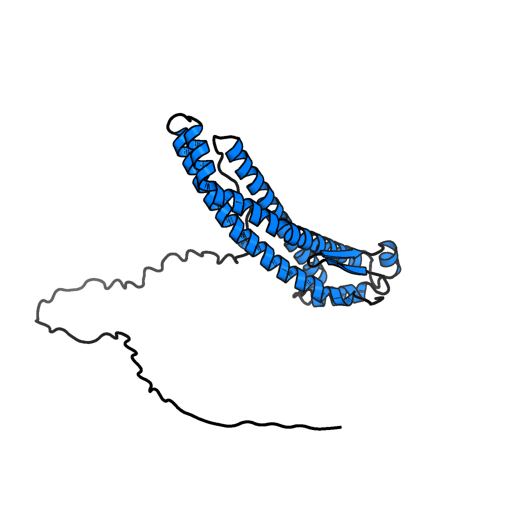 C C . CYS A 1 266 ? -22.290 -2.987 23.027 1.00 44.12 266 CYS A C 1
ATOM 2109 O O . CYS A 1 266 ? -23.385 -2.372 23.086 1.00 44.12 266 CYS A O 1
#

Radius of gyration: 31.76 Å; Cα contacts (8 Å, |Δi|>4): 242; chains: 1; bounding box: 98×72×64 Å

Sequence (266 aa):
MGNTCCGCLIGEKDSYSYESNSRTPLLGSPVSIPESRVATNDNFSSARRYRPPEDRKQFESSLEAVTTIETLSVPVSSVDKTFKDQANLYNELVQTYSNLREEIHNFKTYFEVETSGIPVLHECFRILVRRCGYATINIERKSKTFLYVSYNPKDVSEKCAVSPEQVLKPLEYYKNACKRAGDVLQHAPHINDSISVIVNNEKGMRREITKADLPGDKGIDGMKAVMSNITKLKQMKININTIQKYTELTFKELLEASKLFFGSNC